Protein AF-0000000082576617 (afdb_homodimer)

Foldseek 3Di:
DDDPPDPPPCPPPPPPPPPPPPDQDADDLVRVLVLLVVLLVLLLLLLPQFAQDDVPPCPVPCCVVPDLLVLQLVVSLVSLVSNVDPVSSVVSVVSSVNCVLLSVLCVVVDPCSVVLSVVLVVCSNVRPSVVNSVSSVVVSVVCNVCSVSSVVSSVVVVD/DDPPPPPPVCPPPPPPPVPPPPDQDADDLVRVLVLLVVLLVLLLLLLPQFAQDPVPPVPVPCCVVPDLLVLQLVVSLVSLVSNVDPVSSVVSVVSSVNCVLLSVLCVVVDPCSVVLSVVLVVCSNVRPSVVNSVSSVVVSVVCNVCSVSSVVSSVVVVD

Organism: NCBI:txid68569

Sequence (318 aa):
MRDALHRLTGERLVEAPNHNGFRVPLPTEAGLRDLYSWRARLLALATRNLRAGPAATRERLSVDQMDPGEAMDRLFLEIAGASGSAEHVAAIAQLNGRLAPLRRAEFRIFDNLVEEHEGIRDRLLDGDGRSLTSLLERYHRRRLRAVSDILAAVYSDRRMRDALHRLTGERLVEAPNHNGFRVPLPTEAGLRDLYSWRARLLALATRNLRAGPAATRERLSVDQMDPGEAMDRLFLEIAGASGSAEHVAAIAQLNGRLAPLRRAEFRIFDNLVEEHEGIRDRLLDGDGRSLTSLLERYHRRRLRAVSDILAAVYSDRR

Secondary structure (DSSP, 8-state):
------------------------PPPPHHHHHHHHHHHHHHHHHHHTT----TT-------GGGS-HHHHHHHHHHHHHHTTT-HHHHHHHHHHHHHHGGGHHHHHHH-S-HHHHHHHHHHHHHHT-HHHHHHHHHHHHHHHHHTHHHHHHHHHHHH-/-----------------TT-----PPPPHHHHHHHHHHHHHHHHHHHTT----TT-------GGGS-HHHHHHHHHHHHHHTTT-HHHHHHHHHHHHHHGGGHHHHHHH-S-HHHHHHHHHHHHHHT-HHHHHHHHHHHHHHHHHTHHHHHHHHHHHH-

InterPro domains:
  IPR008920 Transcription regulator FadR/GntR, C-terminal [SSF48008] (32-148)

Structure (mmCIF, N/CA/C/O backbone):
data_AF-0000000082576617-model_v1
#
loop_
_entity.id
_entity.type
_entity.pdbx_description
1 polymer 'DNA-binding GntR family transcriptional regulator'
#
loop_
_atom_site.group_PDB
_atom_site.id
_atom_site.type_symbol
_atom_site.label_atom_id
_atom_site.label_alt_id
_atom_site.label_comp_id
_atom_site.label_asym_id
_atom_site.label_entity_id
_atom_site.label_seq_id
_atom_site.pdbx_PDB_ins_code
_atom_site.Cartn_x
_atom_site.Cartn_y
_atom_site.Cartn_z
_atom_site.occupancy
_atom_site.B_iso_or_equiv
_atom_site.auth_seq_id
_atom_site.auth_comp_id
_atom_site.auth_asym_id
_atom_site.auth_atom_id
_atom_site.pdbx_PDB_model_num
ATOM 1 N N . MET A 1 1 ? 36.162 -58.019 36.331 1 18.97 1 MET A N 1
ATOM 2 C CA . MET A 1 1 ? 35.32 -57.682 35.187 1 18.97 1 MET A CA 1
ATOM 3 C C . MET A 1 1 ? 34.323 -56.587 35.549 1 18.97 1 MET A C 1
ATOM 5 O O . MET A 1 1 ? 33.884 -55.829 34.682 1 18.97 1 MET A O 1
ATOM 9 N N . ARG A 1 2 ? 33.473 -56.777 36.718 1 22.42 2 ARG A N 1
ATOM 10 C CA . ARG A 1 2 ? 32.239 -56.007 36.597 1 22.42 2 ARG A CA 1
ATOM 11 C C . ARG A 1 2 ? 32.536 -54.534 36.34 1 22.42 2 ARG A C 1
ATOM 13 O O . ARG A 1 2 ? 33.627 -54.052 36.649 1 22.42 2 ARG A O 1
ATOM 20 N N . ASP A 1 3 ? 31.382 -53.879 36.13 1 24.32 3 ASP A N 1
ATOM 21 C CA . ASP A 1 3 ? 30.504 -52.971 35.397 1 24.32 3 ASP A CA 1
ATOM 22 C C . ASP A 1 3 ? 30.461 -51.596 36.059 1 24.32 3 ASP A C 1
ATOM 24 O O . ASP A 1 3 ? 29.981 -51.458 37.186 1 24.32 3 ASP A O 1
ATOM 28 N N . ALA A 1 4 ? 31.608 -50.818 36.1 1 31.23 4 ALA A N 1
ATOM 29 C CA . ALA A 1 4 ? 31.644 -49.369 36.28 1 31.23 4 ALA A CA 1
ATOM 30 C C . ALA A 1 4 ? 30.403 -48.712 35.683 1 31.23 4 ALA A C 1
ATOM 32 O O . ALA A 1 4 ? 30.063 -48.952 34.522 1 31.23 4 ALA A O 1
ATOM 33 N N . LEU A 1 5 ? 29.289 -48.541 36.494 1 28.86 5 LEU A N 1
ATOM 34 C CA . LEU A 1 5 ? 28.032 -47.82 36.32 1 28.86 5 LEU A CA 1
ATOM 35 C C . LEU A 1 5 ? 28.265 -46.479 35.633 1 28.86 5 LEU A C 1
ATOM 37 O O . LEU A 1 5 ? 29.023 -45.645 36.132 1 28.86 5 LEU A O 1
ATOM 41 N N . HIS A 1 6 ? 28.321 -46.372 34.26 1 28.88 6 HIS A N 1
ATOM 42 C CA . HIS A 1 6 ? 28.266 -45.271 33.305 1 28.88 6 HIS A CA 1
ATOM 43 C C . HIS A 1 6 ? 27.266 -44.207 33.746 1 28.88 6 HIS A C 1
ATOM 45 O O . HIS A 1 6 ? 26.232 -44.528 34.336 1 28.88 6 HIS A O 1
ATOM 51 N N . ARG A 1 7 ? 27.727 -42.948 33.751 1 28.48 7 ARG A N 1
ATOM 52 C CA . ARG A 1 7 ? 27.381 -41.531 33.796 1 28.48 7 ARG A CA 1
ATOM 53 C C . ARG A 1 7 ? 26.226 -41.218 32.85 1 28.48 7 ARG A C 1
ATOM 55 O O . ARG A 1 7 ? 26.444 -40.933 31.671 1 28.48 7 ARG A O 1
ATOM 62 N N . LEU A 1 8 ? 25.229 -42.061 32.642 1 27.18 8 LEU A N 1
ATOM 63 C CA . LEU A 1 8 ? 24.175 -41.631 31.729 1 27.18 8 LEU A CA 1
ATOM 64 C C . LEU A 1 8 ? 23.572 -40.305 32.181 1 27.18 8 LEU A C 1
ATOM 66 O O . LEU A 1 8 ? 22.877 -40.249 33.198 1 27.18 8 LEU A O 1
ATOM 70 N N . THR A 1 9 ? 24.447 -39.238 32.329 1 29.94 9 THR A N 1
ATOM 71 C CA . THR A 1 9 ? 23.9 -37.898 32.509 1 29.94 9 THR A CA 1
ATOM 72 C C . THR A 1 9 ? 22.714 -37.667 31.577 1 29.94 9 THR A C 1
ATOM 74 O O . THR A 1 9 ? 22.812 -37.899 30.371 1 29.94 9 THR A O 1
ATOM 77 N N . GLY A 1 10 ? 21.41 -37.763 32.016 1 30.73 10 GLY A N 1
ATOM 78 C CA . GLY A 1 10 ? 20.035 -37.479 31.635 1 30.73 10 GLY A CA 1
ATOM 79 C C . GLY A 1 10 ? 19.867 -36.124 30.974 1 30.73 10 GLY A C 1
ATOM 80 O O . GLY A 1 10 ? 19.536 -35.14 31.639 1 30.73 10 GLY A O 1
ATOM 81 N N . GLU A 1 11 ? 20.805 -35.578 30.183 1 30.85 11 GLU A N 1
ATOM 82 C CA . GLU A 1 11 ? 20.553 -34.264 29.599 1 30.85 11 GLU A CA 1
ATOM 83 C C . GLU A 1 11 ? 19.223 -34.239 28.851 1 30.85 11 GLU A C 1
ATOM 85 O O . GLU A 1 11 ? 18.988 -35.063 27.964 1 30.85 11 GLU A O 1
ATOM 90 N N . ARG A 1 12 ? 18.089 -33.918 29.517 1 30.65 12 ARG A N 1
ATOM 91 C CA . ARG A 1 12 ? 16.724 -33.585 29.123 1 30.65 12 ARG A CA 1
ATOM 92 C C . ARG A 1 12 ? 16.711 -32.729 27.861 1 30.65 12 ARG A C 1
ATOM 94 O O . ARG A 1 12 ? 17.389 -31.702 27.795 1 30.65 12 ARG A O 1
ATOM 101 N N . LEU A 1 13 ? 16.551 -33.321 26.66 1 28.49 13 LEU A N 1
ATOM 102 C CA . LEU A 1 13 ? 16.083 -32.87 25.354 1 28.49 13 LEU A CA 1
ATOM 103 C C . LEU A 1 13 ? 14.92 -31.894 25.5 1 28.49 13 LEU A C 1
ATOM 105 O O . LEU A 1 13 ? 13.832 -32.279 25.932 1 28.49 13 LEU A O 1
ATOM 109 N N . VAL A 1 14 ? 15.155 -30.714 26.211 1 33.52 14 VAL A N 1
ATOM 110 C CA . VAL A 1 14 ? 14.2 -29.612 26.153 1 33.52 14 VAL A CA 1
ATOM 111 C C . VAL A 1 14 ? 13.623 -29.502 24.744 1 33.52 14 VAL A C 1
ATOM 113 O O . VAL A 1 14 ? 14.368 -29.366 23.77 1 33.52 14 VAL A O 1
ATOM 116 N N . GLU A 1 15 ? 12.532 -30.202 24.544 1 33.28 15 GLU A N 1
ATOM 117 C CA . GLU A 1 15 ? 11.657 -30.115 23.379 1 33.28 15 GLU A CA 1
ATOM 118 C C . GLU A 1 15 ? 11.439 -28.664 22.96 1 33.28 15 GLU A C 1
ATOM 120 O O . GLU A 1 15 ? 11.059 -27.826 23.779 1 33.28 15 GLU A O 1
ATOM 125 N N . ALA A 1 16 ? 12.246 -28.141 22.117 1 35.93 16 ALA A N 1
ATOM 126 C CA . ALA A 1 16 ? 12.018 -26.845 21.482 1 35.93 16 ALA A CA 1
ATOM 127 C C . ALA A 1 16 ? 10.552 -26.675 21.096 1 35.93 16 ALA A C 1
ATOM 129 O O . ALA A 1 16 ? 9.978 -27.532 20.42 1 35.93 16 ALA A O 1
ATOM 130 N N . PRO A 1 17 ? 9.69 -26.098 22.032 1 39.52 17 PRO A N 1
ATOM 131 C CA . PRO A 1 17 ? 8.335 -25.721 21.621 1 39.52 17 PRO A CA 1
ATOM 132 C C . PRO A 1 17 ? 8.306 -24.996 20.277 1 39.52 17 PRO A C 1
ATOM 134 O O . PRO A 1 17 ? 8.548 -23.788 20.218 1 39.52 17 PRO A O 1
ATOM 137 N N . ASN A 1 18 ? 9.048 -25.305 19.314 1 37.84 18 ASN A N 1
ATOM 138 C CA . ASN A 1 18 ? 8.974 -24.507 18.095 1 37.84 18 ASN A CA 1
ATOM 139 C C . ASN A 1 18 ? 7.529 -24.234 17.69 1 37.84 18 ASN A C 1
ATOM 141 O O . ASN A 1 18 ? 7.255 -23.286 16.952 1 37.84 18 ASN A O 1
ATOM 145 N N . HIS A 1 19 ? 6.584 -25.247 17.699 1 37.85 19 HIS A N 1
ATOM 146 C CA . HIS A 1 19 ? 5.356 -25.217 16.912 1 37.85 19 HIS A CA 1
ATOM 147 C C . HIS A 1 19 ? 4.326 -24.28 17.534 1 37.85 19 HIS A C 1
ATOM 149 O O . HIS A 1 19 ? 3.127 -24.566 17.511 1 37.85 19 HIS A O 1
ATOM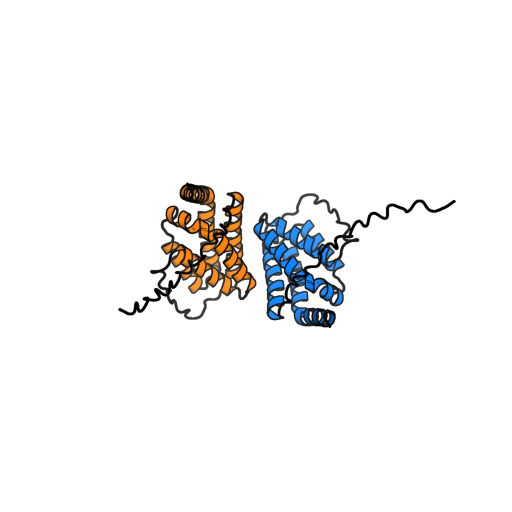 155 N N . ASN A 1 20 ? 4.445 -23.669 18.411 1 41.72 20 ASN A N 1
ATOM 156 C CA . ASN A 1 20 ? 3.295 -22.904 18.881 1 41.72 20 ASN A CA 1
ATOM 157 C C . ASN A 1 20 ? 2.653 -22.107 17.749 1 41.72 20 ASN A C 1
ATOM 159 O O . ASN A 1 20 ? 3.222 -21.12 17.279 1 41.72 20 ASN A O 1
ATOM 163 N N . GLY A 1 21 ? 1.996 -22.779 16.602 1 43.22 21 GLY A N 1
ATOM 164 C CA . GLY A 1 21 ? 1.344 -22.684 15.306 1 43.22 21 GLY A CA 1
ATOM 165 C C . GLY A 1 21 ? 0.327 -21.561 15.23 1 43.22 21 GLY A C 1
ATOM 166 O O . GLY A 1 21 ? -0.878 -21.799 15.328 1 43.22 21 GLY A O 1
ATOM 167 N N . PHE A 1 22 ? 0.289 -20.578 15.741 1 52.22 22 PHE A N 1
ATOM 168 C CA . PHE A 1 22 ? -0.688 -19.557 15.382 1 52.22 22 PHE A CA 1
ATOM 169 C C . PHE A 1 22 ? -0.957 -19.568 13.882 1 52.22 22 PHE A C 1
ATOM 171 O O . PHE A 1 22 ? -0.064 -19.279 13.084 1 52.22 22 PHE A O 1
ATOM 178 N N . ARG A 1 23 ? -1.83 -20.448 13.411 1 63.88 23 ARG A N 1
ATOM 179 C CA . ARG A 1 23 ? -2.239 -20.62 12.021 1 63.88 23 ARG A CA 1
ATOM 180 C C . ARG A 1 23 ? -2.881 -19.348 11.478 1 63.88 23 ARG A C 1
ATOM 182 O O . ARG A 1 23 ? -3.758 -18.766 12.12 1 63.88 23 ARG A O 1
ATOM 189 N N . VAL A 1 24 ? -2.301 -18.657 10.584 1 74.71 24 VAL A N 1
ATOM 190 C CA . VAL A 1 24 ? -2.927 -17.565 9.847 1 74.71 24 VAL A CA 1
ATOM 191 C C . VAL A 1 24 ? -4.23 -18.049 9.213 1 74.71 24 VAL A C 1
ATOM 193 O O . VAL A 1 24 ? -4.246 -19.062 8.51 1 74.71 24 VAL A O 1
ATOM 196 N N . PRO A 1 25 ? -5.324 -17.486 9.654 1 83.69 25 PRO A N 1
ATOM 197 C CA . PRO A 1 25 ? -6.588 -17.91 9.046 1 83.69 25 PRO A CA 1
ATOM 198 C C . PRO A 1 25 ? -6.589 -17.765 7.526 1 83.69 25 PRO A C 1
ATOM 200 O O . PRO A 1 25 ? -5.991 -16.828 6.991 1 83.69 25 PRO A O 1
ATOM 203 N N . LEU A 1 26 ? -7.157 -18.794 6.904 1 89.46 26 LEU A N 1
ATOM 204 C CA . LEU A 1 26 ? -7.315 -18.7 5.457 1 89.46 26 LEU A CA 1
ATOM 205 C C . LEU A 1 26 ? -8.278 -17.578 5.087 1 89.46 26 LEU A C 1
ATOM 207 O O . LEU A 1 26 ? -9.291 -17.376 5.761 1 89.46 26 LEU A O 1
ATOM 211 N N . PRO A 1 27 ? -7.986 -16.948 4.07 1 93.1 27 PRO A N 1
ATOM 212 C CA . PRO A 1 27 ? -8.915 -15.909 3.619 1 93.1 27 PRO A CA 1
ATOM 213 C C . PRO A 1 27 ? -10.169 -16.484 2.963 1 93.1 27 PRO A C 1
ATOM 215 O O . PRO A 1 27 ? -10.155 -17.623 2.489 1 93.1 27 PRO A O 1
ATOM 218 N N . THR A 1 28 ? -11.267 -15.689 3.04 1 95.52 28 THR A N 1
ATOM 219 C CA . THR A 1 28 ? -12.416 -15.957 2.182 1 95.52 28 THR A CA 1
ATOM 220 C C . THR A 1 28 ? -12.048 -15.774 0.713 1 95.52 28 THR A C 1
ATOM 222 O O . THR A 1 28 ? -10.951 -15.309 0.395 1 95.52 28 THR A O 1
ATOM 225 N N . GLU A 1 29 ? -12.922 -16.203 -0.178 1 97.05 29 GLU A N 1
ATOM 226 C CA . GLU A 1 29 ? -12.682 -15.974 -1.6 1 97.05 29 GLU A CA 1
ATOM 227 C C . GLU A 1 29 ? -12.497 -14.488 -1.896 1 97.05 29 GLU A C 1
ATOM 229 O O . GLU A 1 29 ? -11.563 -14.102 -2.6 1 97.05 29 GLU A O 1
ATOM 234 N N . ALA A 1 30 ? -13.409 -13.635 -1.361 1 97.45 30 ALA A N 1
ATOM 235 C CA . ALA A 1 30 ? -13.303 -12.191 -1.554 1 97.45 30 ALA A CA 1
ATOM 236 C C . ALA A 1 30 ? -12.001 -11.653 -0.967 1 97.45 30 ALA A C 1
ATOM 238 O O . ALA A 1 30 ? -11.363 -10.777 -1.556 1 97.45 30 ALA A O 1
ATOM 239 N N . GLY A 1 31 ? -11.624 -12.169 0.147 1 97.46 31 GLY A N 1
ATOM 240 C CA . GLY A 1 31 ? -10.385 -11.758 0.787 1 97.46 31 GLY A CA 1
ATOM 241 C C . GLY A 1 31 ? -9.151 -12.109 -0.023 1 97.46 31 GLY A C 1
ATOM 242 O O . GLY A 1 31 ? -8.236 -11.294 -0.154 1 97.46 31 GLY A O 1
ATOM 243 N N . LEU A 1 32 ? -9.155 -13.3 -0.591 1 97.95 32 LEU A N 1
ATOM 244 C CA . LEU A 1 32 ? -8.014 -13.721 -1.397 1 97.95 32 LEU A CA 1
ATOM 245 C C . LEU A 1 32 ? -7.927 -12.904 -2.682 1 97.95 32 LEU A C 1
ATOM 247 O O . LEU A 1 32 ? -6.836 -12.504 -3.095 1 97.95 32 LEU A O 1
ATOM 251 N N . ARG A 1 33 ? -9.053 -12.654 -3.295 1 98.45 33 ARG A N 1
ATOM 252 C CA . ARG A 1 33 ? -9.074 -11.806 -4.482 1 98.45 33 ARG A CA 1
ATOM 253 C C . ARG A 1 33 ? -8.508 -10.423 -4.176 1 98.45 33 ARG A C 1
ATOM 255 O O . ARG A 1 33 ? -7.729 -9.878 -4.961 1 98.45 33 ARG A O 1
ATOM 262 N N . ASP A 1 34 ? -8.874 -9.919 -3.08 1 98.31 34 ASP A N 1
ATOM 263 C CA . ASP A 1 34 ? -8.387 -8.599 -2.689 1 98.31 34 ASP A CA 1
ATOM 264 C C . ASP A 1 34 ? -6.881 -8.621 -2.439 1 98.31 34 ASP A C 1
ATOM 266 O O . ASP A 1 34 ? -6.168 -7.696 -2.833 1 98.31 34 ASP A O 1
ATOM 270 N N . LEU A 1 35 ? -6.41 -9.633 -1.824 1 98.22 35 LEU A N 1
ATOM 271 C CA . LEU A 1 35 ? -4.98 -9.746 -1.557 1 98.22 35 LEU A CA 1
ATOM 272 C C . LEU A 1 35 ? -4.186 -9.787 -2.859 1 98.22 35 LEU A C 1
ATOM 274 O O . LEU A 1 35 ? -3.172 -9.098 -2.994 1 98.22 35 LEU A O 1
ATOM 278 N N . TYR A 1 36 ? -4.629 -10.57 -3.835 1 98.4 36 TYR A N 1
ATOM 279 C CA . TYR A 1 36 ? -3.933 -10.655 -5.115 1 98.4 36 TYR A CA 1
ATOM 280 C C . TYR A 1 36 ? -3.98 -9.321 -5.85 1 98.4 36 TYR A C 1
ATOM 282 O O . TYR A 1 36 ? -2.973 -8.874 -6.405 1 98.4 36 TYR A O 1
ATOM 290 N N . SER A 1 37 ? -5.129 -8.7 -5.834 1 98.21 37 SER A N 1
ATOM 291 C CA . SER A 1 37 ? -5.272 -7.414 -6.509 1 98.21 37 SER A CA 1
ATOM 292 C C . SER A 1 37 ? -4.404 -6.345 -5.853 1 98.21 37 SER A C 1
ATOM 294 O O . SER A 1 37 ? -3.788 -5.529 -6.542 1 98.21 37 SER A O 1
ATOM 296 N N . TRP A 1 38 ? -4.384 -6.363 -4.567 1 98.15 38 TRP A N 1
ATOM 297 C CA . TRP A 1 38 ? -3.584 -5.404 -3.813 1 98.15 38 TRP A CA 1
ATOM 298 C C . TRP A 1 38 ? -2.098 -5.584 -4.107 1 98.15 38 TRP A C 1
ATOM 300 O O . TRP A 1 38 ? -1.379 -4.606 -4.326 1 98.15 38 TRP A O 1
ATOM 310 N N . ARG A 1 39 ? -1.629 -6.798 -4.124 1 98.53 39 ARG A N 1
ATOM 311 C CA . ARG A 1 39 ? -0.229 -7.049 -4.448 1 98.53 39 ARG A CA 1
ATOM 312 C C . ARG A 1 39 ? 0.111 -6.533 -5.842 1 98.53 39 ARG A C 1
ATOM 314 O O . ARG A 1 39 ? 1.16 -5.917 -6.043 1 98.53 39 ARG A O 1
ATOM 321 N N . ALA A 1 40 ? -0.777 -6.819 -6.779 1 97.88 40 ALA A N 1
ATOM 322 C CA . ALA A 1 40 ? -0.546 -6.342 -8.14 1 97.88 40 ALA A CA 1
ATOM 323 C C . ALA A 1 40 ? -0.391 -4.824 -8.171 1 97.88 40 ALA A C 1
ATOM 325 O O . ALA A 1 40 ? 0.524 -4.3 -8.81 1 97.88 40 ALA A O 1
ATOM 326 N N . ARG A 1 41 ? -1.242 -4.134 -7.458 1 96.97 41 ARG A N 1
ATOM 327 C CA . ARG A 1 41 ? -1.217 -2.675 -7.435 1 96.97 41 ARG A CA 1
ATOM 328 C C . ARG A 1 41 ? 0.067 -2.159 -6.795 1 96.97 41 ARG A C 1
ATOM 330 O O . ARG A 1 41 ? 0.678 -1.212 -7.294 1 96.97 41 ARG A O 1
ATOM 337 N N . LEU A 1 42 ? 0.48 -2.756 -5.731 1 97.87 42 LEU A N 1
ATOM 338 C CA . LEU A 1 42 ? 1.685 -2.316 -5.037 1 97.87 42 LEU A CA 1
ATOM 339 C C . LEU A 1 42 ? 2.929 -2.595 -5.875 1 97.87 42 LEU A C 1
ATOM 341 O O . LEU A 1 42 ? 3.847 -1.773 -5.922 1 97.87 42 LEU A O 1
ATOM 345 N N . LEU A 1 43 ? 2.98 -3.72 -6.529 1 97.94 43 LEU A N 1
ATOM 346 C CA . LEU A 1 43 ? 4.133 -4.039 -7.364 1 97.94 43 LEU A CA 1
ATOM 347 C C . LEU A 1 43 ? 4.205 -3.109 -8.57 1 97.94 43 LEU A C 1
ATOM 349 O O . LEU A 1 43 ? 5.294 -2.697 -8.978 1 97.94 43 LEU A O 1
ATOM 353 N N . ALA A 1 44 ? 3.051 -2.797 -9.097 1 96.3 44 ALA A N 1
ATOM 354 C CA . ALA A 1 44 ? 3.029 -1.846 -10.205 1 96.3 44 ALA A CA 1
ATOM 355 C C . ALA A 1 44 ? 3.612 -0.5 -9.785 1 96.3 44 ALA A C 1
ATOM 357 O O . ALA A 1 44 ? 4.336 0.137 -10.554 1 96.3 44 ALA A O 1
ATOM 358 N N . LEU A 1 45 ? 3.363 -0.067 -8.612 1 95.41 45 LEU A N 1
ATOM 359 C CA . LEU A 1 45 ? 3.916 1.181 -8.098 1 95.41 45 LEU A CA 1
ATOM 360 C C . LEU A 1 45 ? 5.44 1.132 -8.075 1 95.41 45 LEU A C 1
ATOM 362 O O . LEU A 1 45 ? 6.101 2.133 -8.358 1 95.41 45 LEU A O 1
ATOM 366 N N . ALA A 1 46 ? 5.927 0.012 -7.718 1 95.05 46 ALA A N 1
ATOM 367 C CA . ALA A 1 46 ? 7.37 -0.143 -7.553 1 95.05 46 ALA A CA 1
ATOM 368 C C . ALA A 1 46 ? 8.084 -0.107 -8.901 1 95.05 46 ALA A C 1
ATOM 370 O O . ALA A 1 46 ? 9.289 0.148 -8.966 1 95.05 46 ALA A O 1
ATOM 371 N N . THR A 1 47 ? 7.375 -0.384 -9.964 1 94.65 47 THR A N 1
ATOM 372 C CA . THR A 1 47 ? 8.01 -0.504 -11.271 1 94.65 47 THR A CA 1
ATOM 373 C C . THR A 1 47 ? 8.091 0.855 -11.96 1 94.65 47 THR A C 1
ATOM 375 O O . THR A 1 47 ? 8.774 1.003 -12.976 1 94.65 47 THR A O 1
ATOM 378 N N . ARG A 1 48 ? 7.41 1.874 -11.47 1 89.92 48 ARG A N 1
ATOM 379 C CA . ARG A 1 48 ? 7.263 3.167 -12.13 1 89.92 48 ARG A CA 1
ATOM 380 C C . ARG A 1 48 ? 8.621 3.823 -12.359 1 89.92 48 ARG A C 1
ATOM 382 O O . ARG A 1 48 ? 8.821 4.515 -13.36 1 89.92 48 ARG A O 1
ATOM 389 N N . ASN A 1 49 ? 9.557 3.637 -11.475 1 82.8 49 ASN A N 1
ATOM 390 C CA . ASN A 1 49 ? 10.85 4.295 -11.626 1 82.8 49 ASN A CA 1
ATOM 391 C C . ASN A 1 49 ? 11.98 3.281 -11.786 1 82.8 49 ASN A C 1
ATOM 393 O O . ASN A 1 49 ? 13.131 3.57 -11.456 1 82.8 49 ASN A O 1
ATOM 397 N N . LEU A 1 50 ? 11.567 2.191 -12.23 1 87.37 50 LEU A N 1
ATOM 398 C CA . LEU A 1 50 ? 12.558 1.135 -12.402 1 87.37 50 LEU A CA 1
ATOM 399 C C . LEU A 1 50 ? 13.589 1.524 -13.457 1 87.37 50 LEU A C 1
ATOM 401 O O . LEU A 1 50 ? 13.231 2.024 -14.526 1 87.37 50 LEU A O 1
ATOM 405 N N . ARG A 1 51 ? 14.795 1.521 -13.043 1 77.14 51 ARG A N 1
ATOM 406 C CA . ARG A 1 51 ? 15.909 1.747 -13.958 1 77.14 51 ARG A CA 1
ATOM 407 C C . ARG A 1 51 ? 16.778 0.5 -14.083 1 77.14 51 ARG A C 1
ATOM 409 O O . ARG A 1 51 ? 16.881 -0.287 -13.14 1 77.14 51 ARG A O 1
ATOM 416 N N . ALA A 1 52 ? 17.117 0.299 -15.359 1 65.83 52 ALA A N 1
ATOM 417 C CA . ALA A 1 52 ? 18.001 -0.841 -15.588 1 65.83 52 ALA A CA 1
ATOM 418 C C . ALA A 1 52 ? 19.205 -0.797 -14.652 1 65.83 52 ALA A C 1
ATOM 420 O O . ALA A 1 52 ? 19.776 0.27 -14.413 1 65.83 52 ALA A O 1
ATOM 421 N N . GLY A 1 53 ? 19.173 -1.458 -13.478 1 55.41 53 GLY A N 1
ATOM 422 C CA . GLY A 1 53 ? 20.368 -1.468 -12.651 1 55.41 53 GLY A CA 1
ATOM 423 C C . GLY A 1 53 ? 21.625 -1.825 -13.422 1 55.41 53 GLY A C 1
ATOM 424 O O . GLY A 1 53 ? 21.549 -2.38 -14.521 1 55.41 53 GLY A O 1
ATOM 425 N N . PRO A 1 54 ? 22.756 -1.2 -12.9 1 49.55 54 PRO A N 1
ATOM 426 C CA . PRO A 1 54 ? 23.958 -1.714 -13.56 1 49.55 54 PRO A CA 1
ATOM 427 C C . PRO A 1 54 ? 23.883 -3.213 -13.838 1 49.55 54 PRO A C 1
ATOM 429 O O . PRO A 1 54 ? 22.993 -3.896 -13.325 1 49.55 54 PRO A O 1
ATOM 432 N N . ALA A 1 55 ? 25.166 -3.815 -14.301 1 44.43 55 ALA A N 1
ATOM 433 C CA . ALA A 1 55 ? 25.345 -5.253 -14.481 1 44.43 55 ALA A CA 1
ATOM 434 C C . ALA A 1 55 ? 24.726 -6.032 -13.324 1 44.43 55 ALA A C 1
ATOM 436 O O . ALA A 1 55 ? 25.351 -6.198 -12.274 1 44.43 55 ALA A O 1
ATOM 437 N N . ALA A 1 56 ? 23.615 -5.62 -12.83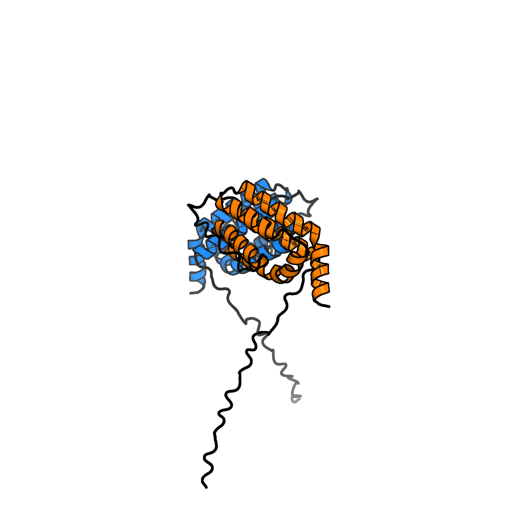5 1 45.25 56 ALA A N 1
ATOM 438 C CA . ALA A 1 56 ? 23.003 -6.447 -11.799 1 45.25 56 ALA A CA 1
ATOM 439 C C . ALA A 1 56 ? 23.499 -7.888 -11.883 1 45.25 56 ALA A C 1
ATOM 441 O O . ALA A 1 56 ? 23.478 -8.497 -12.956 1 45.25 56 ALA A O 1
ATOM 442 N N . THR A 1 57 ? 24.381 -8.174 -11.207 1 44.03 57 THR A N 1
ATOM 443 C CA . THR A 1 57 ? 24.848 -9.552 -11.104 1 44.03 57 THR A CA 1
ATOM 444 C C . THR A 1 57 ? 23.676 -10.527 -11.172 1 44.03 57 THR A C 1
ATOM 446 O O . THR A 1 57 ? 22.796 -10.508 -10.309 1 44.03 57 THR A O 1
ATOM 449 N N . ARG A 1 58 ? 23.244 -10.73 -12.384 1 49.67 58 ARG A N 1
ATOM 450 C CA . ARG A 1 58 ? 22.421 -11.908 -12.638 1 49.67 58 ARG A CA 1
ATOM 451 C C . ARG A 1 58 ? 22.749 -13.027 -11.655 1 49.67 58 ARG A C 1
ATOM 453 O O . ARG A 1 58 ? 23.458 -13.975 -11.999 1 49.67 58 ARG A O 1
ATOM 460 N N . GLU A 1 59 ? 23.338 -12.561 -10.543 1 47.03 59 GLU A N 1
ATOM 461 C CA . GLU A 1 59 ? 23.491 -13.779 -9.754 1 47.03 59 GLU A CA 1
ATOM 462 C C . GLU A 1 59 ? 22.185 -14.566 -9.692 1 47.03 59 GLU A C 1
ATOM 464 O O . GLU A 1 59 ? 21.175 -14.064 -9.196 1 47.03 59 GLU A O 1
ATOM 469 N N . ARG A 1 60 ? 22.001 -15.223 -10.781 1 48.82 60 ARG A N 1
ATOM 470 C CA . ARG A 1 60 ? 20.971 -16.256 -10.751 1 48.82 60 ARG A CA 1
ATOM 471 C C . ARG A 1 60 ? 20.916 -16.935 -9.386 1 48.82 60 ARG A C 1
ATOM 473 O O . ARG A 1 60 ? 21.82 -17.691 -9.026 1 48.82 60 ARG A O 1
ATOM 480 N N . LEU A 1 61 ? 20.605 -16.26 -8.337 1 47.16 61 LEU A N 1
ATOM 481 C CA . LEU A 1 61 ? 20.361 -17.138 -7.198 1 47.16 61 LEU A CA 1
ATOM 482 C C . LEU A 1 61 ? 19.943 -18.529 -7.664 1 47.16 61 LEU A C 1
ATOM 484 O O . LEU A 1 61 ? 19.144 -18.662 -8.594 1 47.16 61 LEU A O 1
ATOM 488 N N . SER A 1 62 ? 20.778 -19.479 -7.646 1 48.31 62 SER A N 1
ATOM 489 C CA . SER A 1 62 ? 20.464 -20.887 -7.869 1 48.31 62 SER A CA 1
ATOM 490 C C . SER A 1 62 ? 19.072 -21.232 -7.351 1 48.31 62 SER A C 1
ATOM 492 O O . SER A 1 62 ? 18.907 -21.57 -6.177 1 48.31 62 SER A O 1
ATOM 494 N N . VAL A 1 63 ? 18.064 -20.585 -7.754 1 52.82 63 VAL A N 1
ATOM 495 C CA . VAL A 1 63 ? 16.666 -20.935 -7.522 1 52.82 63 VAL A CA 1
ATOM 496 C C . VAL A 1 63 ? 16.506 -22.453 -7.527 1 52.82 63 VAL A C 1
ATOM 498 O O . VAL A 1 63 ? 15.5 -22.979 -7.044 1 52.82 63 VAL A O 1
ATOM 501 N N . ASP A 1 64 ? 17.655 -23.079 -8.053 1 55.81 64 ASP A N 1
ATOM 502 C CA . ASP A 1 64 ? 17.514 -24.522 -8.224 1 55.81 64 ASP A CA 1
ATOM 503 C C . ASP A 1 64 ? 17.252 -25.211 -6.887 1 55.81 64 ASP A C 1
ATOM 505 O O . ASP A 1 64 ? 16.601 -26.256 -6.838 1 55.81 64 ASP A O 1
ATOM 509 N N . GLN A 1 65 ? 17.588 -24.485 -5.754 1 63.39 65 GLN A N 1
ATOM 510 C CA . GLN A 1 65 ? 17.389 -25.253 -4.53 1 63.39 65 GLN A CA 1
ATOM 511 C C . GLN A 1 65 ? 16.232 -24.689 -3.709 1 63.39 65 GLN A C 1
ATOM 513 O O . GLN A 1 65 ? 15.848 -25.266 -2.69 1 63.39 65 GLN A O 1
ATOM 518 N N . MET A 1 66 ? 15.531 -23.732 -4.37 1 70.86 66 MET A N 1
ATOM 519 C CA . MET A 1 66 ? 14.47 -23.133 -3.566 1 70.86 66 MET A CA 1
ATOM 520 C C . MET A 1 66 ? 13.096 -23.543 -4.085 1 70.86 66 MET A C 1
ATOM 522 O O . MET A 1 66 ? 12.94 -23.849 -5.268 1 70.86 66 MET A O 1
ATOM 526 N N . ASP A 1 67 ? 12.26 -23.611 -3.093 1 82.25 67 ASP A N 1
ATOM 527 C CA . ASP A 1 67 ? 10.842 -23.677 -3.435 1 82.25 67 ASP A CA 1
ATOM 528 C C . ASP A 1 67 ? 10.446 -22.53 -4.361 1 82.25 67 ASP A C 1
ATOM 530 O O . ASP A 1 67 ? 10.784 -21.373 -4.104 1 82.25 67 ASP A O 1
ATOM 534 N N . PRO A 1 68 ? 9.936 -22.855 -5.597 1 84.63 68 PRO A N 1
ATOM 535 C CA . PRO A 1 68 ? 9.586 -21.819 -6.571 1 84.63 68 PRO A CA 1
ATOM 536 C C . PRO A 1 68 ? 8.744 -20.699 -5.963 1 84.63 68 PRO A C 1
ATOM 538 O O . PRO A 1 68 ? 8.887 -19.535 -6.348 1 84.63 68 PRO A O 1
ATOM 541 N N . GLY A 1 69 ? 7.905 -21.092 -5.027 1 87.55 69 GLY A N 1
ATOM 542 C CA . GLY A 1 69 ? 7.094 -20.088 -4.356 1 87.55 69 GLY A CA 1
ATOM 543 C C . GLY A 1 69 ? 7.913 -19.114 -3.531 1 87.55 69 GLY A C 1
ATOM 544 O O . GLY A 1 69 ? 7.655 -17.909 -3.545 1 87.55 69 GLY A O 1
ATOM 545 N N . GLU A 1 70 ? 8.872 -19.587 -2.852 1 88.44 70 GLU A N 1
ATOM 546 C CA . GLU A 1 70 ? 9.766 -18.743 -2.065 1 88.44 70 GLU A CA 1
ATOM 547 C C . GLU A 1 70 ? 10.621 -17.856 -2.965 1 88.44 70 GLU A C 1
ATOM 549 O O . GLU A 1 70 ? 10.88 -16.696 -2.637 1 88.44 70 GLU A O 1
ATOM 554 N N . ALA A 1 71 ? 11.032 -18.472 -4.013 1 91.52 71 ALA A N 1
ATOM 555 C CA . ALA A 1 71 ? 11.805 -17.701 -4.984 1 91.52 71 ALA A CA 1
ATOM 556 C C . ALA A 1 71 ? 10.991 -16.53 -5.527 1 91.52 71 ALA A C 1
ATOM 558 O O . ALA A 1 71 ? 11.511 -15.422 -5.68 1 91.52 71 ALA A O 1
ATOM 559 N N . MET A 1 72 ? 9.733 -16.815 -5.79 1 94.51 72 MET A N 1
ATOM 560 C CA . MET A 1 72 ? 8.856 -15.758 -6.286 1 94.51 72 MET A CA 1
ATOM 561 C C . MET A 1 72 ? 8.689 -14.657 -5.245 1 94.51 72 MET A C 1
ATOM 563 O O . MET A 1 72 ? 8.773 -13.471 -5.57 1 94.51 72 MET A O 1
ATOM 567 N N . ASP A 1 73 ? 8.518 -15.006 -4.029 1 94.38 73 ASP A N 1
ATOM 568 C CA . ASP A 1 73 ? 8.37 -14.027 -2.956 1 94.38 73 ASP A CA 1
ATOM 569 C C . ASP A 1 73 ? 9.611 -13.144 -2.843 1 94.38 73 ASP A C 1
ATOM 571 O O . ASP A 1 73 ? 9.5 -11.931 -2.653 1 94.38 73 ASP A O 1
ATOM 575 N N . ARG A 1 74 ? 10.741 -13.713 -2.912 1 93.76 74 ARG A N 1
ATOM 576 C CA . ARG A 1 74 ? 11.981 -12.946 -2.863 1 93.76 74 ARG A CA 1
ATOM 577 C C . ARG A 1 74 ? 12.064 -11.964 -4.026 1 93.76 74 ARG A C 1
ATOM 579 O O . ARG A 1 74 ? 12.519 -10.831 -3.858 1 93.76 74 ARG A O 1
ATOM 586 N N . LEU A 1 75 ? 11.663 -12.44 -5.152 1 94.89 75 LEU A N 1
ATOM 587 C CA . LEU A 1 75 ? 11.66 -11.585 -6.334 1 94.89 75 LEU A CA 1
ATOM 588 C C . LEU A 1 75 ? 10.743 -10.383 -6.133 1 94.89 75 LEU A C 1
ATOM 590 O O . LEU A 1 75 ? 11.099 -9.259 -6.493 1 94.89 75 LEU A O 1
ATOM 594 N N . PHE A 1 76 ? 9.564 -10.585 -5.564 1 96.88 76 PHE A N 1
ATOM 595 C CA . PHE A 1 76 ? 8.636 -9.49 -5.307 1 96.88 76 PHE A CA 1
ATOM 596 C C . PHE A 1 76 ? 9.229 -8.499 -4.313 1 96.88 76 PHE A C 1
ATOM 598 O O . PHE A 1 76 ? 9.011 -7.291 -4.429 1 96.88 76 PHE A O 1
ATOM 605 N N . LEU A 1 77 ? 10.017 -8.969 -3.429 1 96.7 77 LEU A N 1
ATOM 606 C CA . LEU A 1 77 ? 10.7 -8.073 -2.502 1 96.7 77 LEU A CA 1
ATOM 607 C C . LEU A 1 77 ? 11.77 -7.259 -3.22 1 96.7 77 LEU A C 1
ATOM 609 O O . LEU A 1 77 ? 11.961 -6.078 -2.924 1 96.7 77 LEU A O 1
ATOM 613 N N . GLU A 1 78 ? 12.436 -7.898 -4.105 1 93.95 78 GLU A N 1
ATOM 614 C CA . GLU A 1 78 ? 13.416 -7.174 -4.91 1 93.95 78 GLU A CA 1
ATOM 615 C C . GLU A 1 78 ? 12.753 -6.065 -5.721 1 93.95 78 GLU A C 1
ATOM 617 O O . GLU A 1 78 ? 13.284 -4.956 -5.817 1 93.95 78 GLU A O 1
ATOM 622 N N . ILE A 1 79 ? 11.676 -6.37 -6.282 1 95.73 79 ILE A N 1
ATOM 623 C CA . ILE A 1 79 ? 10.931 -5.379 -7.051 1 95.73 79 ILE A CA 1
ATOM 624 C C . ILE A 1 79 ? 10.507 -4.23 -6.14 1 95.73 79 ILE A C 1
ATOM 626 O O . ILE A 1 79 ? 10.688 -3.059 -6.482 1 95.73 79 ILE A O 1
ATOM 630 N N . ALA A 1 80 ? 9.937 -4.589 -4.985 1 96.24 80 ALA A N 1
ATOM 631 C CA . ALA A 1 80 ? 9.546 -3.561 -4.024 1 96.24 80 ALA A CA 1
ATOM 632 C C . ALA A 1 80 ? 10.735 -2.685 -3.643 1 96.24 80 ALA A C 1
ATOM 634 O O . ALA A 1 80 ? 10.587 -1.476 -3.447 1 96.24 80 ALA A O 1
ATOM 635 N N . GLY A 1 81 ? 11.901 -3.257 -3.553 1 93.75 81 GLY A N 1
ATOM 636 C CA . GLY A 1 81 ? 13.117 -2.545 -3.195 1 93.75 81 GLY A CA 1
ATOM 637 C C . GLY A 1 81 ? 13.494 -1.467 -4.193 1 93.75 81 GLY A C 1
ATOM 638 O O . GLY A 1 81 ? 14.132 -0.476 -3.833 1 93.75 81 GLY A O 1
ATOM 639 N N . ALA A 1 82 ? 13.068 -1.614 -5.401 1 89.23 82 ALA A N 1
ATOM 640 C CA . ALA A 1 82 ? 13.367 -0.65 -6.457 1 89.23 82 ALA A CA 1
ATOM 641 C C . ALA A 1 82 ? 12.632 0.667 -6.221 1 89.23 82 ALA A C 1
ATOM 643 O O . ALA A 1 82 ? 12.968 1.689 -6.825 1 89.23 82 ALA A O 1
ATOM 644 N N . SER A 1 83 ? 11.645 0.655 -5.356 1 90.29 83 SER A N 1
ATOM 645 C CA . SER A 1 83 ? 10.866 1.852 -5.059 1 90.29 83 SER A CA 1
ATOM 646 C C . SER A 1 83 ? 11.636 2.801 -4.146 1 90.29 83 SER A C 1
ATOM 648 O O . SER A 1 83 ? 11.272 3.971 -4.009 1 90.29 83 SER A O 1
ATOM 650 N N . GLY A 1 84 ? 12.687 2.291 -3.42 1 91.03 84 GLY A N 1
ATOM 651 C CA . GLY A 1 84 ? 13.425 3.088 -2.453 1 91.03 84 GLY A CA 1
ATOM 652 C C . GLY A 1 84 ? 12.649 3.346 -1.175 1 91.03 84 GLY A C 1
ATOM 653 O O . GLY A 1 84 ? 13.02 4.213 -0.382 1 91.03 84 GLY A O 1
ATOM 654 N N . SER A 1 85 ? 11.561 2.643 -0.933 1 95.42 85 SER A N 1
ATOM 655 C CA . SER A 1 85 ? 10.694 2.836 0.225 1 95.42 85 SER A CA 1
ATOM 656 C C . SER A 1 85 ? 10.713 1.616 1.14 1 95.42 85 SER A C 1
ATOM 658 O O . SER A 1 85 ? 10.307 0.525 0.737 1 95.42 85 SER A O 1
ATOM 660 N N . ALA A 1 86 ? 11.154 1.795 2.357 1 96.77 86 ALA A N 1
ATOM 661 C CA . ALA A 1 86 ? 11.117 0.71 3.335 1 96.77 86 ALA A CA 1
ATOM 662 C C . ALA A 1 86 ? 9.681 0.287 3.631 1 96.77 86 ALA A C 1
ATOM 664 O O . ALA A 1 86 ? 9.415 -0.888 3.893 1 96.77 86 ALA A O 1
ATOM 665 N N . GLU A 1 87 ? 8.767 1.227 3.551 1 97.57 87 GLU A N 1
ATOM 666 C CA . GLU A 1 87 ? 7.351 0.935 3.753 1 97.57 87 GLU A CA 1
ATOM 667 C C . GLU A 1 87 ? 6.814 0.021 2.655 1 97.57 87 GLU A C 1
ATOM 669 O O . GLU A 1 87 ? 6.004 -0.869 2.922 1 97.57 87 GLU A O 1
ATOM 674 N N . HIS A 1 88 ? 7.221 0.305 1.432 1 97.47 88 HIS A N 1
ATOM 675 C CA . HIS A 1 88 ? 6.809 -0.531 0.31 1 97.47 88 HIS A CA 1
ATOM 676 C C . HIS A 1 88 ? 7.296 -1.966 0.484 1 97.47 88 HIS A C 1
ATOM 678 O O . HIS A 1 88 ? 6.527 -2.913 0.305 1 97.47 88 HIS A O 1
ATOM 684 N N . VAL A 1 89 ? 8.549 -2.145 0.855 1 97.51 89 VAL A N 1
ATOM 685 C CA . VAL A 1 89 ? 9.136 -3.463 1.074 1 97.51 89 VAL A CA 1
ATOM 686 C C . VAL A 1 89 ? 8.392 -4.18 2.198 1 97.51 89 VAL A C 1
ATOM 688 O O . VAL A 1 89 ? 8.054 -5.36 2.073 1 97.51 89 VAL A O 1
ATOM 691 N N . ALA A 1 90 ? 8.083 -3.465 3.23 1 97.79 90 ALA A N 1
ATOM 692 C CA . ALA A 1 90 ? 7.373 -4.049 4.365 1 97.79 90 ALA A CA 1
ATOM 693 C C . ALA A 1 90 ? 5.973 -4.502 3.963 1 97.79 90 ALA A C 1
ATOM 695 O O . ALA A 1 90 ? 5.498 -5.547 4.414 1 97.79 90 ALA A O 1
ATOM 696 N N . ALA A 1 91 ? 5.318 -3.721 3.175 1 98.21 91 ALA A N 1
ATOM 697 C CA . ALA A 1 91 ? 3.978 -4.076 2.715 1 98.21 91 ALA A CA 1
ATOM 698 C C . ALA A 1 91 ? 4.001 -5.366 1.901 1 98.21 91 ALA A C 1
ATOM 700 O O . ALA A 1 91 ? 3.156 -6.244 2.092 1 98.21 91 ALA A O 1
ATOM 701 N N . ILE A 1 92 ? 4.964 -5.493 1.026 1 98.2 92 ILE A N 1
ATOM 702 C CA . ILE A 1 92 ? 5.078 -6.688 0.198 1 98.2 92 ILE A CA 1
ATOM 703 C C . ILE A 1 92 ? 5.461 -7.884 1.068 1 98.2 92 ILE A C 1
ATOM 705 O O . ILE A 1 92 ? 4.946 -8.988 0.877 1 98.2 92 ILE A O 1
ATOM 709 N N . ALA A 1 93 ? 6.35 -7.696 2.026 1 97.82 93 ALA A N 1
ATOM 710 C CA . ALA A 1 93 ? 6.724 -8.765 2.949 1 97.82 93 ALA A CA 1
ATOM 711 C C . ALA A 1 93 ? 5.509 -9.274 3.72 1 97.82 93 ALA A C 1
ATOM 713 O O . ALA A 1 93 ? 5.337 -10.483 3.89 1 97.82 93 ALA A O 1
ATOM 714 N N . GLN A 1 94 ? 4.704 -8.343 4.146 1 97.16 94 GLN A N 1
ATOM 715 C CA . GLN A 1 94 ? 3.487 -8.715 4.86 1 97.16 94 GLN A CA 1
ATOM 716 C C . GLN A 1 94 ? 2.551 -9.525 3.968 1 97.16 94 GLN A C 1
ATOM 718 O O . GLN A 1 94 ? 1.986 -10.53 4.403 1 97.16 94 GLN A O 1
ATOM 723 N N . LEU A 1 95 ? 2.366 -9.102 2.773 1 97.59 95 LEU A N 1
ATOM 724 C CA . LEU A 1 95 ? 1.514 -9.809 1.823 1 97.59 95 LEU A CA 1
ATOM 725 C C . LEU A 1 95 ? 2.055 -11.208 1.545 1 97.59 95 LEU A C 1
ATOM 727 O O . LEU A 1 95 ? 1.289 -12.172 1.478 1 97.59 95 LEU A O 1
ATOM 731 N N . ASN A 1 96 ? 3.397 -11.291 1.354 1 96.55 96 ASN A N 1
ATOM 732 C CA . ASN A 1 96 ? 4.02 -12.599 1.182 1 96.55 96 ASN A CA 1
ATOM 733 C C . ASN A 1 96 ? 3.672 -13.54 2.332 1 96.55 96 ASN A C 1
ATOM 735 O O . ASN A 1 96 ? 3.331 -14.703 2.107 1 96.55 96 ASN A O 1
ATOM 739 N N . GLY A 1 97 ? 3.757 -13.035 3.552 1 95.71 97 GLY A N 1
ATOM 740 C CA . GLY A 1 97 ? 3.414 -13.831 4.719 1 95.71 97 GLY A CA 1
ATOM 741 C C . GLY A 1 97 ? 1.972 -14.301 4.718 1 95.71 97 GLY A C 1
ATOM 742 O O . GLY A 1 97 ? 1.69 -15.456 5.043 1 95.71 97 GLY A O 1
ATOM 743 N N . ARG A 1 98 ? 1.063 -13.47 4.328 1 95.89 98 ARG A N 1
ATOM 744 C CA . ARG A 1 98 ? -0.362 -13.783 4.355 1 95.89 98 ARG A CA 1
ATOM 745 C C . ARG A 1 98 ? -0.73 -14.759 3.243 1 95.89 98 ARG A C 1
ATOM 747 O O . ARG A 1 98 ? -1.695 -15.515 3.367 1 95.89 98 ARG A O 1
ATOM 754 N N . LEU A 1 99 ? 0.067 -14.772 2.185 1 96.09 99 LEU A N 1
ATOM 755 C CA . LEU A 1 99 ? -0.235 -15.623 1.04 1 96.09 99 LEU A CA 1
ATOM 756 C C . LEU A 1 99 ? 0.566 -16.919 1.1 1 96.09 99 LEU A C 1
ATOM 758 O O . LEU A 1 99 ? 0.305 -17.852 0.337 1 96.09 99 LEU A O 1
ATOM 762 N N . ALA A 1 100 ? 1.483 -17.049 2.037 1 93.88 100 ALA A N 1
ATOM 763 C CA . ALA A 1 100 ? 2.382 -18.193 2.169 1 93.88 100 ALA A CA 1
ATOM 764 C C . ALA A 1 100 ? 1.597 -19.494 2.309 1 93.88 100 ALA A C 1
ATOM 766 O O . ALA A 1 100 ? 1.933 -20.5 1.68 1 93.88 100 ALA A O 1
ATOM 767 N N . PRO A 1 101 ? 0.48 -19.514 3.066 1 92.2 101 PRO A N 1
ATOM 768 C CA . PRO A 1 101 ? -0.253 -20.771 3.237 1 92.2 101 PRO A CA 1
ATOM 769 C C . PRO A 1 101 ? -0.856 -21.284 1.931 1 92.2 101 PRO A C 1
ATOM 771 O O . PRO A 1 101 ? -1.231 -22.456 1.838 1 92.2 101 PRO A O 1
ATOM 774 N N . LEU A 1 102 ? -0.928 -20.472 0.935 1 94.4 102 LEU A N 1
ATOM 775 C CA . LEU A 1 102 ? -1.587 -20.839 -0.314 1 94.4 102 LEU A CA 1
ATOM 776 C C . LEU A 1 102 ? -0.578 -21.374 -1.324 1 94.4 102 LEU A C 1
ATOM 778 O O . LEU A 1 102 ? -0.961 -21.919 -2.362 1 94.4 102 LEU A O 1
ATOM 782 N N . ARG A 1 103 ? 0.66 -21.292 -1.091 1 91.78 103 ARG A N 1
ATOM 783 C CA . ARG A 1 103 ? 1.711 -21.579 -2.062 1 91.78 103 ARG A CA 1
ATOM 784 C C . ARG A 1 103 ? 1.64 -23.027 -2.533 1 91.78 103 ARG A C 1
ATOM 786 O O . ARG A 1 103 ? 1.819 -23.309 -3.72 1 91.78 103 ARG A O 1
ATOM 793 N N . ARG A 1 104 ? 1.441 -23.928 -1.628 1 90.15 104 ARG A N 1
ATOM 794 C CA . ARG A 1 104 ? 1.369 -25.334 -2.011 1 90.15 104 ARG A CA 1
ATOM 795 C C . ARG A 1 104 ? 0.227 -25.578 -2.992 1 90.15 104 ARG A C 1
ATOM 797 O O . ARG A 1 104 ? 0.37 -26.355 -3.938 1 90.15 104 ARG A O 1
ATOM 804 N N . ALA A 1 105 ? -0.887 -24.982 -2.703 1 93.79 105 ALA A N 1
ATOM 805 C CA . ALA A 1 105 ? -2.021 -25.099 -3.616 1 93.79 105 ALA A CA 1
ATOM 806 C C . ALA A 1 105 ? -1.68 -24.53 -4.99 1 93.79 105 ALA A C 1
ATOM 808 O O . ALA A 1 105 ? -2.063 -25.096 -6.017 1 93.79 105 ALA A O 1
ATOM 809 N N . GLU A 1 106 ? -0.971 -23.428 -5.008 1 93.78 106 GLU A N 1
ATOM 810 C CA . GLU A 1 106 ? -0.564 -22.833 -6.278 1 93.78 106 GLU A CA 1
ATOM 811 C C . GLU A 1 106 ? 0.328 -23.784 -7.071 1 93.78 106 GLU A C 1
ATOM 813 O O . GLU A 1 106 ? 0.216 -23.872 -8.296 1 93.78 106 GLU A O 1
ATOM 818 N N . PHE A 1 107 ? 1.178 -24.48 -6.393 1 90.2 107 PHE A N 1
ATOM 819 C CA . PHE A 1 107 ? 2.056 -25.449 -7.039 1 90.2 107 PHE A CA 1
ATOM 820 C C . PHE A 1 107 ? 1.244 -26.534 -7.737 1 90.2 107 PHE A C 1
ATOM 822 O O . PHE A 1 107 ? 1.642 -27.032 -8.792 1 90.2 107 PHE A O 1
ATOM 829 N N . ARG A 1 108 ? 0.152 -26.863 -7.176 1 91.47 108 ARG A N 1
ATOM 830 C CA . ARG A 1 108 ? -0.687 -27.923 -7.728 1 91.47 108 ARG A CA 1
ATOM 831 C C . ARG A 1 108 ? -1.496 -27.418 -8.917 1 91.47 108 ARG A C 1
ATOM 833 O O . ARG A 1 108 ? -1.787 -28.177 -9.844 1 91.47 108 ARG A O 1
ATOM 840 N N . ILE A 1 109 ? -1.794 -26.226 -8.882 1 94.66 109 ILE A N 1
ATOM 841 C CA . ILE A 1 109 ? -2.721 -25.661 -9.857 1 94.66 109 ILE A CA 1
ATOM 842 C C . ILE A 1 109 ? -1.945 -25.139 -11.064 1 94.66 109 ILE A C 1
ATOM 844 O O . ILE A 1 109 ? -2.41 -25.244 -12.201 1 94.66 109 ILE A O 1
ATOM 848 N N . PHE A 1 110 ? -0.735 -24.58 -10.764 1 94.27 110 PHE A N 1
ATOM 849 C CA . PHE A 1 110 ? 0.031 -23.958 -11.837 1 94.27 110 PHE A CA 1
ATOM 850 C C . PHE A 1 110 ? 1.262 -24.789 -12.176 1 94.27 110 PHE A C 1
ATOM 852 O O . PHE A 1 110 ? 2.026 -25.167 -11.286 1 94.27 110 PHE A O 1
ATOM 859 N N . ASP A 1 111 ? 1.59 -25.05 -13.452 1 90.01 111 ASP A N 1
ATOM 860 C CA . ASP A 1 111 ? 2.683 -25.91 -13.895 1 90.01 111 ASP A CA 1
ATOM 861 C C . ASP A 1 111 ? 3.849 -25.084 -14.433 1 90.01 111 ASP A C 1
ATOM 863 O O . ASP A 1 111 ? 4.88 -25.636 -14.825 1 90.01 111 ASP A O 1
ATOM 867 N N . ASN A 1 112 ? 3.772 -23.879 -14.395 1 91.87 112 ASN A N 1
ATOM 868 C CA . ASN A 1 112 ? 4.766 -23.035 -15.049 1 91.87 112 ASN A CA 1
ATOM 869 C C . ASN A 1 112 ? 5.371 -22.025 -14.078 1 91.87 112 ASN A C 1
ATOM 871 O O . ASN A 1 112 ? 5.691 -20.9 -14.464 1 91.87 112 ASN A O 1
ATOM 875 N N . LEU A 1 113 ? 5.472 -22.378 -12.809 1 90.95 113 LEU A N 1
ATOM 876 C CA . LEU A 1 113 ? 5.92 -21.454 -11.774 1 90.95 113 LEU A CA 1
ATOM 877 C C . LEU A 1 113 ? 7.36 -21.017 -12.022 1 90.95 113 LEU A C 1
ATOM 879 O O . LEU A 1 113 ? 7.703 -19.85 -11.82 1 90.95 113 LEU A O 1
ATOM 883 N N . VAL A 1 114 ? 8.192 -21.918 -12.448 1 89.66 114 VAL A N 1
ATOM 884 C CA . VAL A 1 114 ? 9.592 -21.61 -12.72 1 89.66 114 VAL A CA 1
ATOM 885 C C . VAL A 1 114 ? 9.69 -20.655 -13.907 1 89.66 114 VAL A C 1
ATOM 887 O O . VAL A 1 114 ? 10.439 -19.676 -13.865 1 89.66 114 VAL A O 1
ATOM 890 N N . GLU A 1 115 ? 8.959 -20.926 -14.933 1 92.26 115 GLU A N 1
ATOM 891 C CA . GLU A 1 115 ? 8.932 -20.067 -16.113 1 92.26 115 GLU A CA 1
ATOM 892 C C . GLU A 1 115 ? 8.415 -18.673 -15.769 1 92.26 115 GLU A C 1
ATOM 894 O O . GLU A 1 115 ? 8.917 -17.674 -16.288 1 92.26 115 GLU A O 1
ATOM 899 N N . GLU A 1 116 ? 7.412 -18.641 -14.923 1 94.49 116 GLU A N 1
ATOM 900 C CA . GLU A 1 116 ? 6.896 -17.354 -14.468 1 94.49 116 GLU A CA 1
ATOM 901 C C . GLU A 1 116 ? 7.975 -16.549 -13.749 1 94.49 116 GLU A C 1
ATOM 903 O O . GLU A 1 116 ? 8.15 -15.359 -14.016 1 94.49 116 GLU A O 1
ATOM 908 N N . HIS A 1 117 ? 8.637 -17.218 -12.851 1 93.66 117 HIS A N 1
ATOM 909 C CA . HIS A 1 117 ? 9.708 -16.563 -12.109 1 93.66 117 HIS A CA 1
ATOM 910 C C . HIS A 1 117 ? 10.783 -16.03 -13.05 1 93.66 117 HIS A C 1
ATOM 912 O O . HIS A 1 117 ? 11.19 -14.871 -12.942 1 93.66 117 HIS A O 1
ATOM 918 N N . GLU A 1 118 ? 11.196 -16.834 -13.964 1 91.7 118 GLU A N 1
ATOM 919 C CA . GLU A 1 118 ? 12.252 -16.445 -14.894 1 91.7 118 GLU A CA 1
ATOM 920 C C . GLU A 1 118 ? 11.814 -15.273 -15.767 1 91.7 118 GLU A C 1
ATOM 922 O O . GLU A 1 118 ? 12.597 -14.356 -16.024 1 91.7 118 GLU A O 1
ATOM 927 N N . GLY A 1 119 ? 10.603 -15.318 -16.266 1 93.53 119 GLY A N 1
ATOM 928 C CA . GLY A 1 119 ? 10.079 -14.233 -17.079 1 93.53 119 GLY A CA 1
ATOM 929 C C . GLY A 1 119 ? 10.069 -12.898 -16.358 1 93.53 119 GLY A C 1
ATOM 930 O O . GLY A 1 119 ? 10.479 -11.88 -16.919 1 93.53 119 GLY A O 1
ATOM 931 N N . ILE A 1 120 ? 9.653 -12.891 -15.093 1 94.6 120 ILE A N 1
ATOM 932 C CA . ILE A 1 120 ? 9.585 -11.67 -14.298 1 94.6 120 ILE A CA 1
ATOM 933 C C . ILE A 1 120 ? 10.997 -11.188 -13.971 1 94.6 120 ILE A C 1
ATOM 935 O O . ILE A 1 120 ? 11.289 -9.994 -14.067 1 94.6 120 ILE A O 1
ATOM 939 N N . ARG A 1 121 ? 11.852 -12.077 -13.621 1 92.22 121 ARG A N 1
ATOM 940 C CA . ARG A 1 121 ? 13.234 -11.729 -13.308 1 92.22 121 ARG A CA 1
ATOM 941 C C . ARG A 1 121 ? 13.917 -11.073 -14.502 1 92.22 121 ARG A C 1
ATOM 943 O O . ARG A 1 121 ? 14.604 -10.06 -14.352 1 92.22 121 ARG A O 1
ATOM 950 N N . ASP A 1 122 ? 13.725 -11.654 -15.641 1 90.95 122 ASP A N 1
ATOM 951 C CA . ASP A 1 122 ? 14.333 -11.115 -16.853 1 90.95 122 ASP A CA 1
ATOM 952 C C . ASP A 1 122 ? 13.882 -9.677 -17.101 1 90.95 122 ASP A C 1
ATOM 954 O O . ASP A 1 122 ? 14.697 -8.814 -17.432 1 90.95 122 ASP A O 1
ATOM 958 N N . ARG A 1 123 ? 12.602 -9.418 -16.921 1 93.43 123 ARG A N 1
ATOM 959 C CA . ARG A 1 123 ? 12.083 -8.073 -17.142 1 93.43 123 ARG A CA 1
ATOM 960 C C . ARG A 1 123 ? 12.604 -7.104 -16.086 1 93.43 123 ARG A C 1
ATOM 962 O O . ARG A 1 123 ? 12.837 -5.929 -16.375 1 93.43 123 ARG A O 1
ATOM 969 N N . LEU A 1 124 ? 12.749 -7.578 -14.884 1 92.59 124 LEU A N 1
ATOM 970 C CA . LEU A 1 124 ? 13.323 -6.756 -13.824 1 92.59 124 LEU A CA 1
ATOM 971 C C . LEU A 1 124 ? 14.743 -6.328 -14.178 1 92.59 124 LEU A C 1
ATOM 973 O O . LEU A 1 124 ? 15.09 -5.151 -14.054 1 92.59 124 LEU A O 1
ATOM 977 N N . LEU A 1 125 ? 15.471 -7.199 -14.663 1 89.13 125 LEU A N 1
ATOM 978 C CA . LEU A 1 125 ? 16.871 -6.938 -14.981 1 89.13 125 LEU A CA 1
ATOM 979 C C . LEU A 1 125 ? 16.991 -6.017 -16.19 1 89.13 125 LEU A C 1
ATOM 981 O O . LEU A 1 125 ? 17.941 -5.238 -16.29 1 89.13 125 LEU A O 1
ATOM 985 N N . ASP A 1 126 ? 16.025 -6.111 -17.081 1 89.16 126 ASP A N 1
ATOM 986 C CA . ASP A 1 126 ? 16.006 -5.263 -18.269 1 89.16 126 ASP A CA 1
ATOM 987 C C . ASP A 1 126 ? 15.677 -3.817 -17.906 1 89.16 126 ASP A C 1
ATOM 989 O O . ASP A 1 126 ? 15.886 -2.907 -18.711 1 89.16 126 ASP A O 1
ATOM 993 N N . GLY A 1 127 ? 15.1 -3.635 -16.758 1 90.38 127 GLY A N 1
ATOM 994 C CA . GLY A 1 127 ? 14.758 -2.296 -16.306 1 90.38 127 GLY A CA 1
ATOM 995 C C . GLY A 1 127 ? 13.576 -1.7 -17.047 1 90.38 127 GLY A C 1
ATOM 996 O O . GLY A 1 127 ? 13.397 -0.48 -17.064 1 90.38 127 GLY A O 1
ATOM 997 N N . ASP A 1 128 ? 12.861 -2.53 -17.722 1 89.54 128 ASP A N 1
ATOM 998 C CA . ASP A 1 128 ? 11.673 -2.08 -18.442 1 89.54 128 ASP A CA 1
ATOM 999 C C . ASP A 1 128 ? 10.439 -2.119 -17.543 1 89.54 128 ASP A C 1
ATOM 1001 O O . ASP A 1 128 ? 9.731 -3.127 -17.496 1 89.54 128 ASP A O 1
ATOM 1005 N N . GLY A 1 129 ? 10.142 -1.019 -16.959 1 93.32 129 GLY A N 1
ATOM 1006 C CA . GLY A 1 129 ? 9.061 -0.925 -15.991 1 93.32 129 GLY A CA 1
ATOM 1007 C C . GLY A 1 129 ? 7.7 -1.238 -16.584 1 93.32 129 GLY A C 1
ATOM 1008 O O . GLY A 1 129 ? 6.887 -1.923 -15.959 1 93.32 129 GLY A O 1
ATOM 1009 N N . ARG A 1 130 ? 7.469 -0.752 -17.768 1 94.12 130 ARG A N 1
ATOM 1010 C CA . ARG A 1 130 ? 6.172 -0.96 -18.403 1 94.12 130 ARG A CA 1
ATOM 1011 C C . ARG A 1 130 ? 5.936 -2.437 -18.698 1 94.12 130 ARG A C 1
ATOM 1013 O O . ARG A 1 130 ? 4.872 -2.976 -18.387 1 94.12 130 ARG A O 1
ATOM 1020 N N . SER A 1 131 ? 6.916 -3.087 -19.289 1 95.2 131 SER A N 1
ATOM 1021 C CA . SER A 1 131 ? 6.796 -4.509 -19.592 1 95.2 131 SER A CA 1
ATOM 1022 C C . SER A 1 131 ? 6.676 -5.338 -18.318 1 95.2 131 SER A C 1
ATOM 1024 O O . SER A 1 131 ? 5.923 -6.313 -18.273 1 95.2 131 SER A O 1
ATOM 1026 N N . LEU A 1 132 ? 7.425 -4.96 -17.317 1 96.62 132 LEU A N 1
ATOM 1027 C CA . LEU A 1 132 ? 7.354 -5.673 -16.046 1 96.62 132 LEU A CA 1
ATOM 1028 C C . LEU A 1 132 ? 5.971 -5.533 -15.42 1 96.62 132 LEU A C 1
ATOM 1030 O O . LEU A 1 132 ? 5.402 -6.514 -14.935 1 96.62 132 LEU A O 1
ATOM 1034 N N . THR A 1 133 ? 5.412 -4.334 -15.443 1 97.12 133 THR A N 1
ATOM 1035 C CA . THR A 1 133 ? 4.071 -4.11 -14.915 1 97.12 133 THR A CA 1
ATOM 1036 C C . THR A 1 133 ? 3.055 -5.004 -15.622 1 97.12 133 THR A C 1
ATOM 1038 O O . THR A 1 133 ? 2.237 -5.658 -14.972 1 97.12 133 THR A O 1
ATOM 1041 N N . SER A 1 134 ? 3.126 -5.035 -16.915 1 97.7 134 SER A N 1
ATOM 1042 C CA . SER A 1 134 ? 2.208 -5.854 -17.701 1 97.7 134 SER A CA 1
ATOM 1043 C C . SER A 1 134 ? 2.334 -7.329 -17.336 1 97.7 134 SER A C 1
ATOM 1045 O O . SER A 1 134 ? 1.329 -8.036 -17.233 1 97.7 134 SER A O 1
ATOM 1047 N N . LEU A 1 135 ? 3.527 -7.788 -17.166 1 97.59 135 LEU A N 1
ATOM 1048 C CA . LEU A 1 135 ? 3.775 -9.179 -16.802 1 97.59 135 LEU A CA 1
ATOM 1049 C C . LEU A 1 135 ? 3.223 -9.484 -15.413 1 97.59 135 LEU A C 1
ATOM 1051 O O . LEU A 1 135 ? 2.616 -10.535 -15.199 1 97.59 135 LEU A O 1
ATOM 1055 N N . LEU A 1 136 ? 3.389 -8.602 -14.502 1 97.93 136 LEU A N 1
ATOM 1056 C CA . LEU A 1 136 ? 2.875 -8.77 -13.148 1 97.93 136 LEU A CA 1
ATOM 1057 C C . LEU A 1 136 ? 1.35 -8.782 -13.143 1 97.93 136 LEU A C 1
ATOM 1059 O O . LEU A 1 136 ? 0.733 -9.538 -12.39 1 97.93 136 LEU A O 1
ATOM 1063 N N . GLU A 1 137 ? 0.744 -7.944 -13.949 1 97.98 137 GLU A N 1
ATOM 1064 C CA . GLU A 1 137 ? -0.711 -7.938 -14.072 1 97.98 137 GLU A CA 1
ATOM 1065 C C . GLU A 1 137 ? -1.224 -9.272 -14.606 1 97.98 137 GLU A C 1
ATOM 1067 O O . GLU A 1 137 ? -2.218 -9.805 -14.108 1 97.98 137 GLU A O 1
ATOM 1072 N N . ARG A 1 138 ? -0.574 -9.836 -15.622 1 97.81 138 ARG A N 1
ATOM 1073 C CA . ARG A 1 138 ? -0.955 -11.134 -16.169 1 97.81 138 ARG A CA 1
ATOM 1074 C C . ARG A 1 138 ? -0.789 -12.237 -15.129 1 97.81 138 ARG A C 1
ATOM 1076 O O . ARG A 1 138 ? -1.651 -13.11 -15 1 97.81 138 ARG A O 1
ATOM 1083 N N . TYR A 1 139 ? 0.317 -12.198 -14.428 1 97.64 139 TYR A N 1
ATOM 1084 C CA . TYR A 1 139 ? 0.589 -13.136 -13.344 1 97.64 139 TYR A CA 1
ATOM 1085 C C . TYR A 1 139 ? -0.559 -13.159 -12.342 1 97.64 139 TYR A C 1
ATOM 1087 O O . TYR A 1 139 ? -1.071 -14.227 -11.998 1 97.64 139 TYR A O 1
ATOM 1095 N N . HIS A 1 140 ? -0.987 -12.006 -11.918 1 98.31 140 HIS A N 1
ATOM 1096 C CA . HIS A 1 140 ? -1.998 -11.926 -10.869 1 98.31 140 HIS A CA 1
ATOM 1097 C C . HIS A 1 140 ? -3.391 -12.202 -11.425 1 98.31 140 HIS A C 1
ATOM 1099 O O . HIS A 1 140 ? -4.245 -12.752 -10.725 1 98.31 140 HIS A O 1
ATOM 1105 N N . ARG A 1 141 ? -3.618 -11.817 -12.683 1 98.27 141 ARG A N 1
ATOM 1106 C CA . ARG A 1 141 ? -4.898 -12.139 -13.305 1 98.27 141 ARG A CA 1
ATOM 1107 C C . ARG A 1 141 ? -5.124 -13.646 -13.346 1 98.27 141 ARG A C 1
ATOM 1109 O O . ARG A 1 141 ? -6.244 -14.118 -13.135 1 98.27 141 ARG A O 1
ATOM 1116 N N . ARG A 1 142 ? -4.101 -14.42 -13.633 1 98.04 142 ARG A N 1
ATOM 1117 C CA . ARG A 1 142 ? -4.197 -15.876 -13.637 1 98.04 142 ARG A CA 1
ATOM 1118 C C . ARG A 1 142 ? -4.571 -16.404 -12.256 1 98.04 142 ARG A C 1
ATOM 1120 O O . ARG A 1 142 ? -5.405 -17.304 -12.134 1 98.04 142 ARG A O 1
ATOM 1127 N N . ARG A 1 143 ? -3.957 -15.895 -11.267 1 97.93 143 ARG A N 1
ATOM 1128 C CA . ARG A 1 143 ? -4.278 -16.305 -9.903 1 97.93 143 ARG A CA 1
ATOM 1129 C C . ARG A 1 143 ? -5.698 -15.894 -9.528 1 97.93 143 ARG A C 1
ATOM 1131 O O . ARG A 1 143 ? -6.405 -16.639 -8.846 1 97.93 143 ARG A O 1
ATOM 1138 N N . LEU A 1 144 ? -6.098 -14.675 -9.984 1 98.43 144 LEU A N 1
ATOM 1139 C CA . LEU A 1 144 ? -7.45 -14.208 -9.696 1 98.43 144 LEU A CA 1
ATOM 1140 C C . LEU A 1 144 ? -8.489 -15.124 -10.333 1 98.43 144 LEU A C 1
ATOM 1142 O O . LEU A 1 144 ? -9.521 -15.417 -9.725 1 98.43 144 LEU A O 1
ATOM 1146 N N . ARG A 1 145 ? -8.197 -15.636 -11.469 1 98.34 145 ARG A N 1
ATOM 1147 C CA . ARG A 1 145 ? -9.105 -16.538 -12.169 1 98.34 145 ARG A CA 1
ATOM 1148 C C . ARG A 1 145 ? -9.173 -17.894 -11.474 1 98.34 145 ARG A C 1
ATOM 1150 O O . ARG A 1 145 ? -10.15 -18.629 -11.631 1 98.34 145 ARG A O 1
ATOM 1157 N N . ALA A 1 146 ? -8.206 -18.185 -10.697 1 98.17 146 ALA A N 1
ATOM 1158 C CA . ALA A 1 146 ? -8.096 -19.517 -10.106 1 98.17 146 ALA A CA 1
ATOM 1159 C C . ALA A 1 146 ? -8.407 -19.481 -8.613 1 98.17 146 ALA A C 1
ATOM 1161 O O . ALA A 1 146 ? -8.19 -20.466 -7.903 1 98.17 146 ALA A O 1
ATOM 1162 N N . VAL A 1 147 ? -8.868 -18.45 -8.095 1 98.01 147 VAL A N 1
ATOM 1163 C CA . VAL A 1 147 ? -9.03 -18.241 -6.66 1 98.01 147 VAL A CA 1
ATOM 1164 C C . VAL A 1 147 ? -9.867 -19.37 -6.064 1 98.01 147 VAL A C 1
ATOM 1166 O O . VAL A 1 147 ? -9.511 -19.935 -5.027 1 98.01 147 VAL A O 1
ATOM 1169 N N . SER A 1 148 ? -10.968 -19.702 -6.658 1 97.17 148 SER A N 1
ATOM 1170 C CA . SER A 1 148 ? -11.832 -20.763 -6.15 1 97.17 148 SER A CA 1
ATOM 1171 C C . SER A 1 148 ? -11.097 -22.099 -6.104 1 97.17 148 SER A C 1
ATOM 1173 O O . SER A 1 148 ? -11.192 -22.832 -5.118 1 97.17 148 SER A O 1
ATOM 1175 N N . ASP A 1 149 ? -10.384 -22.417 -7.163 1 97.34 149 ASP A N 1
ATOM 1176 C CA . ASP A 1 149 ? -9.629 -23.664 -7.234 1 97.34 149 ASP A CA 1
ATOM 1177 C C . ASP A 1 149 ? -8.53 -23.702 -6.175 1 97.34 149 ASP A C 1
ATOM 1179 O O . ASP A 1 149 ? -8.289 -24.744 -5.561 1 97.34 149 ASP A O 1
ATOM 1183 N N . ILE A 1 150 ? -7.888 -22.568 -5.996 1 97.02 150 ILE A N 1
ATOM 1184 C CA . ILE A 1 150 ? -6.811 -22.474 -5.017 1 97.02 150 ILE A CA 1
ATOM 1185 C C . ILE A 1 150 ? -7.361 -22.74 -3.617 1 97.02 150 ILE A C 1
ATOM 1187 O O . ILE A 1 150 ? -6.801 -23.541 -2.866 1 97.02 150 ILE A O 1
ATOM 1191 N N . LEU A 1 151 ? -8.43 -22.092 -3.281 1 96.39 151 LEU A N 1
ATOM 1192 C CA . LEU A 1 151 ? -9.02 -22.274 -1.959 1 96.39 151 LEU A CA 1
ATOM 1193 C C . LEU A 1 151 ? -9.507 -23.707 -1.775 1 96.39 151 LEU A C 1
ATOM 1195 O O . LEU A 1 151 ? -9.35 -24.287 -0.697 1 96.39 151 LEU A O 1
ATOM 1199 N N . ALA A 1 152 ? -10.082 -24.307 -2.815 1 95.29 152 ALA A N 1
ATOM 1200 C CA . ALA A 1 152 ? -10.533 -25.695 -2.75 1 95.29 152 ALA A CA 1
ATOM 1201 C C . ALA A 1 152 ? -9.367 -26.638 -2.469 1 95.29 152 ALA A C 1
ATOM 1203 O O . ALA A 1 152 ? -9.5 -27.585 -1.69 1 95.29 152 ALA A O 1
ATOM 1204 N N . ALA A 1 153 ? -8.261 -26.349 -3.043 1 93.99 153 ALA A N 1
ATOM 1205 C CA . ALA A 1 153 ? -7.079 -27.191 -2.877 1 93.99 153 ALA A CA 1
ATOM 1206 C C . ALA A 1 153 ? -6.533 -27.094 -1.455 1 93.99 153 ALA A C 1
ATOM 1208 O O . ALA A 1 153 ? -6.042 -28.082 -0.903 1 93.99 153 ALA A O 1
ATOM 1209 N N . VAL A 1 154 ? -6.612 -25.948 -0.838 1 91.24 154 VAL A N 1
ATOM 1210 C CA . VAL A 1 154 ? -6.12 -25.743 0.52 1 91.24 154 VAL A CA 1
ATOM 1211 C C . VAL A 1 154 ? -7.021 -26.475 1.512 1 91.24 154 VAL A C 1
ATOM 1213 O O . VAL A 1 154 ? -6.534 -27.105 2.454 1 91.24 154 VAL A O 1
ATOM 1216 N N . TYR A 1 155 ? -8.3 -26.325 1.267 1 85.95 155 TYR A N 1
ATOM 1217 C CA . TYR A 1 155 ? -9.249 -26.965 2.17 1 85.95 155 TYR A CA 1
ATOM 1218 C C . TYR A 1 155 ? -9.173 -28.483 2.056 1 85.95 155 TYR A C 1
ATOM 1220 O O . TYR A 1 155 ? -9.383 -29.197 3.039 1 85.95 155 TYR A O 1
ATOM 1228 N N . SER A 1 156 ? -8.886 -28.897 0.897 1 83.6 156 SER A N 1
ATOM 1229 C CA . SER A 1 156 ? -8.716 -30.334 0.711 1 83.6 156 SER A CA 1
ATOM 1230 C C . SER A 1 156 ? -7.469 -30.84 1.429 1 83.6 156 SER A C 1
ATOM 1232 O O . SER A 1 156 ? -7.41 -32.002 1.836 1 83.6 156 SER A O 1
ATOM 1234 N N . ASP A 1 157 ? -6.478 -29.989 1.548 1 74.54 157 ASP A N 1
ATOM 1235 C CA . ASP A 1 157 ? -5.243 -30.358 2.234 1 74.54 157 ASP A CA 1
ATOM 1236 C C . ASP A 1 157 ? -5.455 -30.433 3.744 1 74.54 157 ASP A C 1
ATOM 1238 O O . ASP A 1 157 ? -4.72 -31.131 4.445 1 74.54 157 ASP A O 1
ATOM 1242 N N . ARG A 1 158 ? -6.463 -29.757 4.282 1 70.34 158 ARG A N 1
ATOM 1243 C CA . ARG A 1 158 ? -6.718 -29.712 5.718 1 70.34 158 ARG A CA 1
ATOM 1244 C C . ARG A 1 158 ? -7.628 -30.857 6.149 1 70.34 158 ARG A C 1
ATOM 1246 O O . ARG A 1 158 ? -7.762 -31.135 7.342 1 70.34 158 ARG A O 1
ATOM 1253 N N . ARG A 1 159 ? -8.292 -31.507 5.231 1 62.44 159 ARG A N 1
ATOM 1254 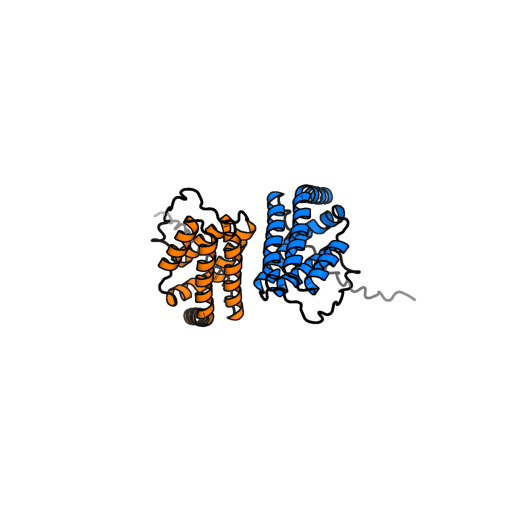C CA . ARG A 1 159 ? -9.054 -32.71 5.547 1 62.44 159 ARG A CA 1
ATOM 1255 C C . ARG A 1 159 ? -8.167 -33.949 5.499 1 62.44 159 ARG A C 1
ATOM 1257 O O . ARG A 1 159 ? -7.17 -33.977 4.774 1 62.44 159 ARG A O 1
ATOM 1264 N N . MET B 1 1 ? -28.619 -0.326 72.477 1 21.3 1 MET B N 1
ATOM 1265 C CA . MET B 1 1 ? -27.177 -0.185 72.293 1 21.3 1 MET B CA 1
ATOM 1266 C C . MET B 1 1 ? -26.751 -0.701 70.922 1 21.3 1 MET B C 1
ATOM 1268 O O . MET B 1 1 ? -25.579 -0.605 70.555 1 21.3 1 MET B O 1
ATOM 1272 N N . ARG B 1 2 ? -27.487 -1.815 70.34 1 26.94 2 ARG B N 1
ATOM 1273 C CA . ARG B 1 2 ? -26.89 -2.6 69.264 1 26.94 2 ARG B CA 1
ATOM 1274 C C . ARG B 1 2 ? -26.517 -1.713 68.081 1 26.94 2 ARG B C 1
ATOM 1276 O O . ARG B 1 2 ? -27.255 -0.789 67.734 1 26.94 2 ARG B O 1
ATOM 1283 N N . ASP B 1 3 ? -25.213 -1.75 67.79 1 25.99 3 ASP B N 1
ATOM 1284 C CA . ASP B 1 3 ? -24.109 -1.297 66.948 1 25.99 3 ASP B CA 1
ATOM 1285 C C . ASP B 1 3 ? -24.359 -1.645 65.482 1 25.99 3 ASP B C 1
ATOM 1287 O O . ASP B 1 3 ? -24.183 -2.794 65.073 1 25.99 3 ASP B O 1
ATOM 1291 N N . ALA B 1 4 ? -25.613 -1.558 64.982 1 30.96 4 ALA B N 1
ATOM 1292 C CA . ALA B 1 4 ? -25.821 -1.788 63.555 1 30.96 4 ALA B CA 1
ATOM 1293 C C . ALA B 1 4 ? -24.724 -1.126 62.727 1 30.96 4 ALA B C 1
ATOM 1295 O O . ALA B 1 4 ? -24.56 0.095 62.766 1 30.96 4 ALA B O 1
ATOM 1296 N N . LEU B 1 5 ? -23.507 -1.879 62.672 1 25.53 5 LEU B N 1
ATOM 1297 C CA . LEU B 1 5 ? -22.312 -1.654 61.866 1 25.53 5 LEU B CA 1
ATOM 1298 C C . LEU B 1 5 ? -22.684 -1.345 60.419 1 25.53 5 LEU B C 1
ATOM 1300 O O . LEU B 1 5 ? -23.47 -2.071 59.807 1 25.53 5 LEU B O 1
ATOM 1304 N N . HIS B 1 6 ? -22.757 -0.057 59.991 1 29.26 6 HIS B N 1
ATOM 1305 C CA . HIS B 1 6 ? -22.712 0.61 58.694 1 29.26 6 HIS B CA 1
ATOM 1306 C C . HIS B 1 6 ? -21.673 -0.032 57.78 1 29.26 6 HIS B C 1
ATOM 1308 O O . HIS B 1 6 ? -20.471 0.068 58.035 1 29.26 6 HIS B O 1
ATOM 1314 N N . ARG B 1 7 ? -21.954 -1.355 57.412 1 29.38 7 ARG B N 1
ATOM 1315 C CA . ARG B 1 7 ? -21.179 -1.99 56.351 1 2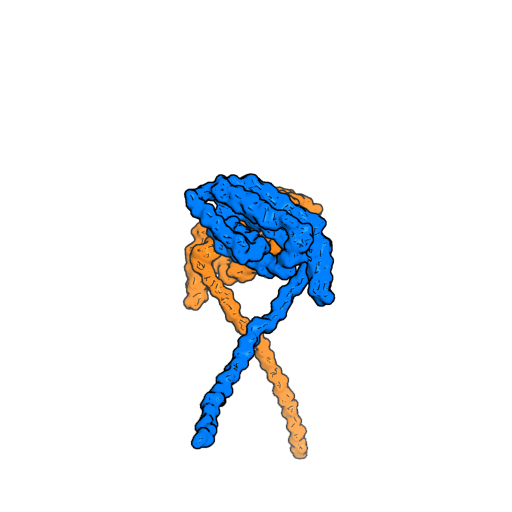9.38 7 ARG B CA 1
ATOM 1316 C C . ARG B 1 7 ? -20.92 -1.018 55.205 1 29.38 7 ARG B C 1
ATOM 1318 O O . ARG B 1 7 ? -21.854 -0.594 54.521 1 29.38 7 ARG B O 1
ATOM 1325 N N . LEU B 1 8 ? -20.042 -0.047 55.458 1 27.01 8 LEU B N 1
ATOM 1326 C CA . LEU B 1 8 ? -19.356 0.77 54.462 1 27.01 8 LEU B CA 1
ATOM 1327 C C . LEU B 1 8 ? -18.841 -0.091 53.314 1 27.01 8 LEU B C 1
ATOM 1329 O O . LEU B 1 8 ? -17.982 -0.952 53.515 1 27.01 8 LEU B O 1
ATOM 1333 N N . THR B 1 9 ? -19.83 -0.804 52.611 1 29.35 9 THR B N 1
ATOM 1334 C CA . THR B 1 9 ? -19.5 -1.457 51.348 1 29.35 9 THR B CA 1
ATOM 1335 C C . THR B 1 9 ? -18.538 -0.6 50.531 1 29.35 9 THR B C 1
ATOM 1337 O O . THR B 1 9 ? -18.847 0.548 50.203 1 29.35 9 THR B O 1
ATOM 1340 N N . GLY B 1 10 ? -17.159 -0.702 50.755 1 30.05 10 GLY B N 1
ATOM 1341 C CA . GLY B 1 10 ? -15.946 -0.282 50.072 1 30.05 10 GLY B CA 1
ATOM 1342 C C . GLY B 1 10 ? -16 -0.497 48.572 1 30.05 10 GLY B C 1
ATOM 1343 O O . GLY B 1 10 ? -15.699 -1.589 48.085 1 30.05 10 GLY B O 1
ATOM 1344 N N . GLU B 1 11 ? -17.071 -0.153 47.862 1 31.31 11 GLU B N 1
ATOM 1345 C CA . GLU B 1 11 ? -17.067 -0.241 46.405 1 31.31 11 GLU B CA 1
ATOM 1346 C C . GLU B 1 11 ? -15.811 0.394 45.817 1 31.31 11 GLU B C 1
ATOM 1348 O O . GLU B 1 11 ? -15.57 1.589 45.998 1 31.31 11 GLU B O 1
ATOM 1353 N N . ARG B 1 12 ? -14.622 -0.255 45.918 1 29.84 12 ARG B N 1
ATOM 1354 C CA . ARG B 1 12 ? -13.338 -0.006 45.271 1 29.84 12 ARG B CA 1
ATOM 1355 C C . ARG B 1 12 ? -13.53 0.409 43.815 1 29.84 12 ARG B C 1
ATOM 1357 O O . ARG B 1 12 ? -14.262 -0.244 43.07 1 29.84 12 ARG B O 1
ATOM 1364 N N . LEU B 1 13 ? -13.432 1.712 43.512 1 28.26 13 LEU B N 1
ATOM 1365 C CA . LEU B 1 13 ? -13.136 2.4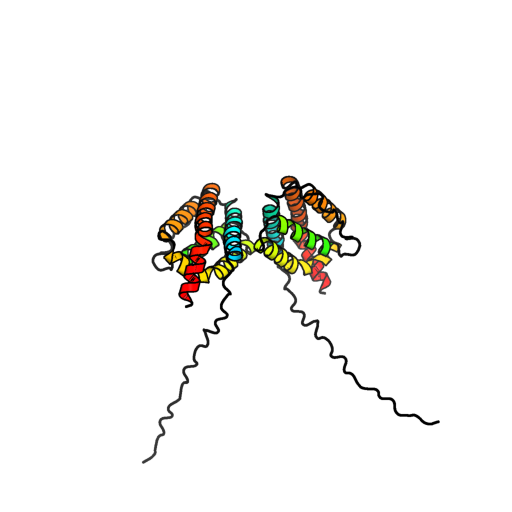48 42.288 1 28.26 13 LEU B CA 1
ATOM 1366 C C . LEU B 1 13 ? -12.041 1.753 41.487 1 28.26 13 LEU B C 1
ATOM 1368 O O . LEU B 1 13 ? -10.898 1.66 41.941 1 28.26 13 LEU B O 1
ATOM 1372 N N . VAL B 1 14 ? -12.322 0.457 41.008 1 33.17 14 VAL B N 1
ATOM 1373 C CA . VAL B 1 14 ? -11.469 -0.179 40.01 1 33.17 14 VAL B CA 1
ATOM 1374 C C . VAL B 1 14 ? -10.948 0.871 39.031 1 33.17 14 VAL B C 1
ATOM 1376 O O . VAL B 1 14 ? -11.732 1.585 38.402 1 33.17 14 VAL B O 1
ATOM 1379 N N . GLU B 1 15 ? -9.764 1.426 39.339 1 33.15 15 GLU B N 1
ATOM 1380 C CA . GLU B 1 15 ? -8.922 2.254 38.482 1 33.15 15 GLU B CA 1
ATOM 1381 C C . GLU B 1 15 ? -8.845 1.686 37.068 1 33.15 15 GLU B C 1
ATOM 1383 O O . GLU B 1 15 ? -8.56 0.501 36.884 1 33.15 15 GLU B O 1
ATOM 1388 N N . ALA B 1 16 ? -9.64 2.144 36.173 1 35.67 16 ALA B N 1
ATOM 1389 C CA . ALA B 1 16 ? -9.568 1.859 34.742 1 35.67 16 ALA B CA 1
ATOM 1390 C C . ALA B 1 16 ? -8.125 1.897 34.247 1 35.67 16 ALA B C 1
ATOM 1392 O O . ALA B 1 16 ? -7.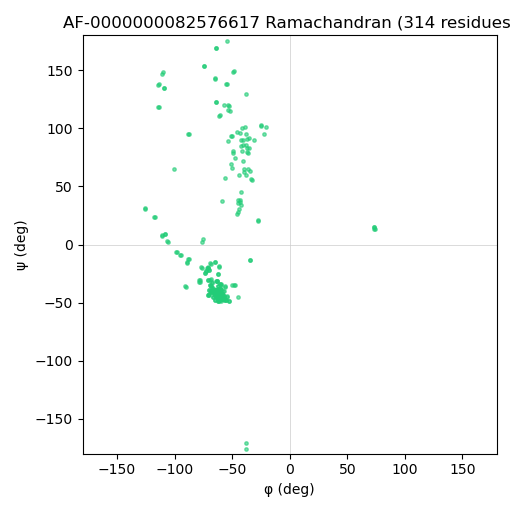424 2.894 34.433 1 35.67 16 ALA B O 1
ATOM 1393 N N . PRO B 1 17 ? -7.339 0.751 34.372 1 39.37 17 PRO B N 1
ATOM 1394 C CA . PRO B 1 17 ? -6.012 0.691 33.755 1 39.37 17 PRO B CA 1
ATOM 1395 C C . PRO B 1 17 ? -6.004 1.211 32.32 1 39.37 17 PRO B C 1
ATOM 1397 O O . PRO B 1 17 ? -5.109 0.872 31.541 1 39.37 17 PRO B O 1
ATOM 1400 N N . ASN B 1 18 ? -6.816 2.049 31.853 1 37.61 18 ASN B N 1
ATOM 1401 C CA . ASN B 1 18 ? -6.764 2.266 30.411 1 37.61 18 ASN B CA 1
ATOM 1402 C C . ASN B 1 18 ? -5.337 2.525 29.934 1 37.61 18 ASN B C 1
ATOM 1404 O O . ASN B 1 18 ? -5.081 2.582 28.73 1 37.61 18 ASN B O 1
ATOM 1408 N N . HIS B 1 19 ? -4.447 3.208 30.694 1 37.81 19 HIS B N 1
ATOM 1409 C CA . HIS B 1 19 ? -3.268 3.83 30.103 1 37.81 19 HIS B CA 1
ATOM 1410 C C . HIS B 1 19 ? -2.206 2.79 29.767 1 37.81 19 HIS B C 1
ATOM 1412 O O . HIS B 1 19 ? -1.009 3.046 29.918 1 37.81 19 HIS B O 1
ATOM 1418 N N . ASN B 1 20 ? -2.283 1.698 29.855 1 41.56 20 ASN B N 1
ATOM 1419 C CA . ASN B 1 20 ? -1.113 0.883 29.549 1 41.56 20 ASN B CA 1
ATOM 1420 C C . ASN B 1 20 ? -0.519 1.243 28.19 1 41.56 20 ASN B C 1
ATOM 1422 O O . ASN B 1 20 ? -1.133 0.986 27.153 1 41.56 20 ASN B O 1
ATOM 1426 N N . GLY B 1 21 ? 0.163 2.529 27.932 1 43.35 21 GLY B N 1
ATOM 1427 C CA . GLY B 1 21 ? 0.795 3.454 27.005 1 43.35 21 GLY B CA 1
ATOM 1428 C C . GLY B 1 21 ? 1.752 2.775 26.043 1 43.35 21 GLY B C 1
ATOM 1429 O O . GLY B 1 21 ? 2.97 2.828 26.23 1 43.35 21 GLY B O 1
ATOM 1430 N N . PHE B 1 22 ? 1.772 1.737 25.633 1 51.42 22 PHE B N 1
ATOM 1431 C CA . PHE B 1 22 ? 2.69 1.334 24.575 1 51.42 22 PHE B CA 1
ATOM 1432 C C . PHE B 1 22 ? 2.88 2.459 23.565 1 51.42 22 PHE B C 1
ATOM 1434 O O . PHE B 1 22 ? 1.939 2.836 22.863 1 51.42 22 PHE B O 1
ATOM 1441 N N . ARG B 1 23 ? 3.772 3.422 23.848 1 63.21 23 ARG B N 1
ATOM 1442 C CA . ARG B 1 23 ? 4.108 4.58 23.027 1 63.21 23 ARG B CA 1
ATOM 1443 C C . ARG B 1 23 ? 4.675 4.148 21.678 1 63.21 23 ARG B C 1
ATOM 1445 O O . ARG B 1 23 ? 5.571 3.304 21.617 1 63.21 23 ARG B O 1
ATOM 1452 N N . VAL B 1 24 ? 4.023 4.314 20.599 1 74.43 24 VAL B N 1
ATOM 1453 C CA . VAL B 1 24 ? 4.569 4.149 19.256 1 74.43 24 VAL B CA 1
ATOM 1454 C C . VAL B 1 24 ? 5.845 4.975 19.112 1 74.43 24 VAL B C 1
ATOM 1456 O O . VAL B 1 24 ? 5.85 6.175 19.395 1 74.43 24 VAL B O 1
ATOM 1459 N N . PRO B 1 25 ? 6.943 4.289 18.925 1 83.69 25 PRO B N 1
ATOM 1460 C CA . PRO B 1 25 ? 8.181 5.054 18.759 1 83.69 25 PRO B CA 1
ATOM 1461 C C . PRO B 1 25 ? 8.09 6.087 17.639 1 83.69 25 PRO B C 1
ATOM 1463 O O . PRO B 1 25 ? 7.439 5.842 16.62 1 83.69 25 PRO B O 1
ATOM 1466 N N . LEU B 1 26 ? 8.639 7.251 17.963 1 89.53 26 LEU B N 1
ATOM 1467 C CA . LEU B 1 26 ? 8.713 8.269 16.921 1 89.53 26 LEU B CA 1
ATOM 1468 C C . LEU B 1 26 ? 9.628 7.82 15.787 1 89.53 26 LEU B C 1
ATOM 1470 O O . LEU B 1 26 ? 10.672 7.21 16.03 1 89.53 26 LEU B O 1
ATOM 1474 N N . PRO B 1 27 ? 9.254 8.138 14.66 1 93.25 27 PRO B N 1
ATOM 1475 C CA . PRO B 1 27 ? 10.128 7.801 13.534 1 93.25 27 PRO B CA 1
ATOM 1476 C C . PRO B 1 27 ? 11.355 8.706 13.448 1 93.25 27 PRO B C 1
ATOM 1478 O O . PRO B 1 27 ? 11.342 9.821 13.975 1 93.25 27 PRO B O 1
ATOM 1481 N N . THR B 1 28 ? 12.44 8.152 12.849 1 95.53 28 THR B N 1
ATOM 1482 C CA . THR B 1 28 ? 13.544 8.997 12.409 1 95.53 28 THR B CA 1
ATOM 1483 C C . THR B 1 28 ? 13.087 9.958 11.315 1 95.53 28 THR B C 1
ATOM 1485 O O . THR B 1 28 ? 11.962 9.855 10.822 1 95.53 28 THR B O 1
ATOM 1488 N N . GLU B 1 29 ? 13.923 10.923 10.993 1 97.03 29 GLU B N 1
ATOM 1489 C CA . GLU B 1 29 ? 13.595 11.821 9.889 1 97.03 29 GLU B CA 1
ATOM 1490 C C . GLU B 1 29 ? 13.357 11.044 8.598 1 97.03 29 GLU B C 1
ATOM 1492 O O . GLU B 1 29 ? 12.374 11.285 7.894 1 97.03 29 GLU B O 1
ATOM 1497 N N . ALA B 1 30 ? 14.275 10.097 8.258 1 97.47 30 ALA B N 1
ATOM 1498 C CA . ALA B 1 30 ? 14.12 9.273 7.062 1 97.47 30 ALA B CA 1
ATOM 1499 C C . ALA B 1 30 ? 12.842 8.443 7.13 1 97.47 30 ALA B C 1
ATOM 1501 O O . ALA B 1 30 ? 12.147 8.277 6.124 1 97.47 30 ALA B O 1
ATOM 1502 N N . GLY B 1 31 ? 12.546 7.953 8.283 1 97.48 31 GLY B N 1
ATOM 1503 C CA . GLY B 1 31 ? 11.335 7.172 8.477 1 97.48 31 GLY B CA 1
ATOM 1504 C C . GLY B 1 31 ? 10.066 7.975 8.264 1 97.48 31 GLY B C 1
ATOM 1505 O O . GLY B 1 31 ? 9.127 7.502 7.621 1 97.48 31 GLY B O 1
ATOM 1506 N N . LEU B 1 32 ? 10.069 9.196 8.769 1 97.95 32 LEU B N 1
ATOM 1507 C CA . LEU B 1 32 ? 8.893 10.045 8.609 1 97.95 32 LEU B CA 1
ATOM 1508 C C . LEU B 1 32 ? 8.71 10.45 7.15 1 97.95 32 LEU B C 1
ATOM 1510 O O . LEU B 1 32 ? 7.588 10.458 6.639 1 97.95 32 LEU B O 1
ATOM 1514 N N . ARG B 1 33 ? 9.796 10.766 6.488 1 98.45 33 ARG B N 1
ATOM 1515 C CA . ARG B 1 33 ? 9.728 11.08 5.064 1 98.45 33 ARG B CA 1
ATOM 1516 C C . ARG B 1 33 ? 9.148 9.912 4.273 1 98.45 33 ARG B C 1
ATOM 1518 O O . ARG B 1 33 ? 8.311 10.107 3.39 1 98.45 33 ARG B O 1
ATOM 1525 N N . ASP B 1 34 ? 9.569 8.774 4.608 1 98.32 34 ASP B N 1
ATOM 1526 C CA . ASP B 1 34 ? 9.075 7.588 3.917 1 98.32 34 ASP B CA 1
ATOM 1527 C C . ASP B 1 34 ? 7.587 7.376 4.186 1 98.32 34 ASP B C 1
ATOM 1529 O O . ASP B 1 34 ? 6.829 7.031 3.277 1 98.32 34 ASP B O 1
ATOM 1533 N N . LEU B 1 35 ? 7.173 7.575 5.377 1 98.22 35 LEU B N 1
ATOM 1534 C CA . LEU B 1 35 ? 5.764 7.414 5.72 1 98.22 35 LEU B CA 1
ATOM 1535 C C . LEU B 1 35 ? 4.897 8.386 4.928 1 98.22 35 LEU B C 1
ATOM 1537 O O . LEU B 1 35 ? 3.859 8 4.387 1 98.22 35 LEU B O 1
ATOM 1541 N N . TYR B 1 36 ? 5.303 9.654 4.837 1 98.4 36 TYR B N 1
ATOM 1542 C CA . TYR B 1 36 ? 4.534 10.641 4.087 1 98.4 36 TYR B CA 1
ATOM 1543 C C . TYR B 1 36 ? 4.505 10.296 2.603 1 98.4 36 TYR B C 1
ATOM 1545 O O . TYR B 1 36 ? 3.457 10.384 1.96 1 98.4 36 TYR B O 1
ATOM 1553 N N . SER B 1 37 ? 5.639 9.906 2.081 1 98.21 37 SER B N 1
ATOM 1554 C CA . SER B 1 37 ? 5.709 9.552 0.667 1 98.21 37 SER B CA 1
ATOM 1555 C C . SER B 1 37 ? 4.856 8.325 0.361 1 98.21 37 SER B C 1
ATOM 1557 O O . SER B 1 37 ? 4.181 8.272 -0.669 1 98.21 37 SER B O 1
ATOM 1559 N N . TRP B 1 38 ? 4.915 7.38 1.233 1 98.16 38 TRP B N 1
ATOM 1560 C CA . TRP B 1 38 ? 4.136 6.157 1.07 1 98.16 38 TRP B CA 1
ATOM 1561 C C . TRP B 1 38 ? 2.641 6.457 1.091 1 98.16 38 TRP B C 1
ATOM 1563 O O . TRP B 1 38 ? 1.887 5.947 0.258 1 98.16 38 TRP B O 1
ATOM 1573 N N . ARG B 1 39 ? 2.192 7.264 2.018 1 98.55 39 ARG B N 1
ATOM 1574 C CA . ARG B 1 39 ? 0.782 7.636 2.068 1 98.55 39 ARG B CA 1
ATOM 1575 C C . ARG B 1 39 ? 0.348 8.317 0.774 1 98.55 39 ARG B C 1
ATOM 1577 O O . ARG B 1 39 ? -0.726 8.028 0.244 1 98.55 39 ARG B O 1
ATOM 1584 N N . ALA B 1 40 ? 1.197 9.227 0.308 1 97.88 40 ALA B N 1
ATOM 1585 C CA . ALA B 1 40 ? 0.875 9.912 -0.942 1 97.88 40 ALA B CA 1
ATOM 1586 C C . ALA B 1 40 ? 0.681 8.915 -2.08 1 97.88 40 ALA B C 1
ATOM 1588 O O . ALA B 1 40 ? -0.282 9.014 -2.844 1 97.88 40 ALA B O 1
ATOM 1589 N N . ARG B 1 41 ? 1.551 7.95 -2.165 1 96.98 41 ARG B N 1
ATOM 1590 C CA . ARG B 1 41 ? 1.49 6.955 -3.231 1 96.98 41 ARG B CA 1
ATOM 1591 C C . ARG B 1 41 ? 0.231 6.103 -3.114 1 96.98 41 ARG B C 1
ATOM 1593 O O . ARG B 1 41 ? -0.43 5.821 -4.115 1 96.98 41 ARG B O 1
ATOM 1600 N N . LEU B 1 42 ? -0.105 5.7 -1.944 1 97.9 42 LEU B N 1
ATOM 1601 C CA . LEU B 1 42 ? -1.278 4.858 -1.738 1 97.9 42 LEU B CA 1
ATOM 1602 C C . LEU B 1 42 ? -2.56 5.634 -2.02 1 97.9 42 LEU B C 1
ATOM 1604 O O . LEU B 1 42 ? -3.5 5.095 -2.608 1 97.9 42 LEU B O 1
ATOM 1608 N N . LEU B 1 43 ? -2.621 6.873 -1.609 1 97.95 43 LEU B N 1
ATOM 1609 C CA . LEU B 1 43 ? -3.812 7.675 -1.865 1 97.95 43 LEU B CA 1
ATOM 1610 C C . LEU B 1 43 ? -3.977 7.943 -3.357 1 97.95 43 LEU B C 1
ATOM 1612 O O . LEU B 1 43 ? -5.097 7.944 -3.872 1 97.95 43 LEU B O 1
ATOM 1616 N N . ALA B 1 44 ? -2.863 8.153 -4.011 1 96.31 44 ALA B N 1
ATOM 1617 C CA . ALA B 1 44 ? -2.93 8.338 -5.458 1 96.31 44 ALA B CA 1
ATOM 1618 C C . ALA B 1 44 ? -3.524 7.11 -6.141 1 96.31 44 ALA B C 1
ATOM 1620 O O . ALA B 1 44 ? -4.306 7.235 -7.087 1 96.31 44 ALA B O 1
ATOM 1621 N N . LEU B 1 45 ? -3.22 5.95 -5.696 1 95.45 45 LEU B N 1
ATOM 1622 C CA . LEU B 1 45 ? -3.777 4.719 -6.246 1 95.45 45 LEU B CA 1
ATOM 1623 C C . LEU B 1 45 ? -5.296 4.702 -6.111 1 95.45 45 LEU B C 1
ATOM 1625 O O . LEU B 1 45 ? -5.998 4.23 -7.007 1 95.45 45 LEU B O 1
ATOM 1629 N N . ALA B 1 46 ? -5.734 5.177 -5.012 1 95.02 46 ALA B N 1
ATOM 1630 C CA . ALA B 1 46 ? -7.161 5.126 -4.707 1 95.02 46 ALA B CA 1
ATOM 1631 C C . ALA B 1 46 ? -7.947 6.087 -5.594 1 95.02 46 ALA B C 1
ATOM 1633 O O . ALA B 1 46 ? -9.16 5.94 -5.757 1 95.02 46 ALA B O 1
ATOM 1634 N N . THR B 1 47 ? -7.291 7.078 -6.14 1 94.65 47 THR B N 1
ATOM 1635 C CA . THR B 1 47 ? -7.991 8.115 -6.889 1 94.65 47 THR B CA 1
ATOM 1636 C C . THR B 1 47 ? -8.141 7.716 -8.355 1 94.65 47 THR B C 1
ATOM 1638 O O . THR B 1 47 ? -8.881 8.356 -9.105 1 94.65 47 THR B O 1
ATOM 1641 N N . ARG B 1 48 ? -7.459 6.686 -8.814 1 89.85 48 ARG B N 1
ATOM 1642 C CA . ARG B 1 48 ? -7.382 6.313 -10.223 1 89.85 48 ARG B CA 1
ATOM 1643 C C . ARG B 1 48 ? -8.766 6.004 -10.784 1 89.85 48 ARG B C 1
ATOM 1645 O O . ARG B 1 48 ? -9.044 6.281 -11.952 1 89.85 48 ARG B O 1
ATOM 1652 N N . ASN B 1 49 ? -9.639 5.444 -10.003 1 82.76 49 ASN B N 1
ATOM 1653 C CA . ASN B 1 49 ? -10.953 5.078 -10.519 1 82.76 49 ASN B CA 1
ATOM 1654 C C . ASN B 1 49 ? -12.067 5.845 -9.813 1 82.76 49 ASN B C 1
ATOM 1656 O O . ASN B 1 49 ? -13.203 5.372 -9.739 1 82.76 49 ASN B O 1
ATOM 1660 N N . LEU B 1 50 ? -11.647 6.9 -9.319 1 87.43 50 LEU B N 1
ATOM 1661 C CA . LEU B 1 50 ? -12.623 7.71 -8.599 1 87.43 50 LEU B CA 1
ATOM 1662 C C . LEU B 1 50 ? -13.719 8.204 -9.538 1 87.43 50 LEU B C 1
ATOM 1664 O O . LEU B 1 50 ? -13.431 8.673 -10.642 1 87.43 50 LEU B O 1
ATOM 1668 N N . ARG B 1 51 ? -14.904 7.873 -9.199 1 77.14 51 ARG B N 1
ATOM 1669 C CA . ARG B 1 51 ? -16.071 8.369 -9.921 1 77.14 51 ARG B CA 1
ATOM 1670 C C . ARG B 1 51 ? -16.912 9.286 -9.038 1 77.14 51 ARG B C 1
ATOM 1672 O O . ARG B 1 51 ? -16.934 9.129 -7.815 1 77.14 51 ARG B O 1
ATOM 1679 N N . ALA B 1 52 ? -17.324 10.332 -9.746 1 65.6 52 ALA B N 1
ATOM 1680 C CA . ALA B 1 52 ? -18.184 11.255 -9.009 1 65.6 52 ALA B CA 1
ATOM 1681 C C . ALA B 1 52 ? -19.327 10.511 -8.325 1 65.6 52 ALA B C 1
ATOM 1683 O O . ALA B 1 52 ? -19.92 9.6 -8.907 1 65.6 52 ALA B O 1
ATOM 1684 N N . GLY B 1 53 ? -19.206 10.105 -7.066 1 55.21 53 GLY B N 1
ATOM 1685 C CA . GLY B 1 53 ? -20.343 9.478 -6.412 1 55.21 53 GLY B CA 1
ATOM 1686 C C . GLY B 1 53 ? -21.629 10.268 -6.564 1 55.21 53 GLY B C 1
ATOM 1687 O O . GLY B 1 53 ? -21.599 11.457 -6.89 1 55.21 53 GLY B O 1
ATOM 1688 N N . PRO B 1 54 ? -22.765 9.446 -6.604 1 48.86 54 PRO B N 1
ATOM 1689 C CA . PRO B 1 54 ? -23.976 10.268 -6.567 1 48.86 54 PRO B CA 1
ATOM 1690 C C . PRO B 1 54 ? -23.84 11.479 -5.648 1 48.86 54 PRO B C 1
ATOM 1692 O O . PRO B 1 54 ? -22.907 11.546 -4.843 1 48.86 54 PRO B O 1
ATOM 1695 N N . ALA B 1 55 ? -25.062 12.262 -5.512 1 44.76 55 ALA B N 1
ATOM 1696 C CA . ALA B 1 55 ? -25.176 13.376 -4.575 1 44.76 55 ALA B CA 1
ATOM 1697 C C . ALA B 1 55 ? -24.547 13.028 -3.229 1 44.76 55 ALA B C 1
ATOM 1699 O O . ALA B 1 55 ? -25.18 12.382 -2.39 1 44.76 55 ALA B O 1
ATOM 1700 N N . ALA B 1 56 ? -23.474 12.309 -3.236 1 45.68 56 ALA B N 1
ATOM 1701 C CA . ALA B 1 56 ? -22.857 12.089 -1.931 1 45.68 56 ALA B CA 1
ATOM 1702 C C . ALA B 1 56 ? -23.305 13.148 -0.927 1 45.68 56 ALA B C 1
ATOM 1704 O O . ALA B 1 56 ? -23.3 14.343 -1.232 1 45.68 56 ALA B O 1
ATOM 1705 N N . THR B 1 57 ? -24.122 12.847 -0.176 1 44.1 57 THR B N 1
ATOM 1706 C CA . THR B 1 57 ? -24.532 13.716 0.922 1 44.1 57 THR B CA 1
ATOM 1707 C C . THR B 1 57 ? -23.33 14.456 1.503 1 44.1 57 THR B C 1
ATOM 1709 O O . THR B 1 57 ? -22.405 13.833 2.027 1 44.1 57 THR B O 1
ATOM 1712 N N . ARG B 1 58 ? -22.958 15.497 0.812 1 49.43 58 ARG B N 1
ATOM 1713 C CA . ARG B 1 58 ? -22.115 16.505 1.446 1 49.43 58 ARG B CA 1
ATOM 1714 C C . ARG B 1 58 ? -22.35 16.548 2.952 1 49.43 58 ARG B C 1
ATOM 1716 O O . ARG B 1 58 ? -23.032 17.445 3.454 1 49.43 58 ARG B O 1
ATOM 1723 N N . GLU B 1 59 ? -22.923 15.399 3.393 1 46.78 59 GLU B N 1
ATOM 1724 C CA . GLU B 1 59 ? -22.998 15.648 4.83 1 46.78 59 GLU B CA 1
ATOM 1725 C C . GLU B 1 59 ? -21.659 16.136 5.376 1 46.78 59 GLU B C 1
ATOM 1727 O O . GLU B 1 59 ? -20.647 15.441 5.266 1 46.78 59 GLU B O 1
ATOM 1732 N N . ARG B 1 60 ? -21.515 17.389 5.142 1 48.83 60 ARG B N 1
ATOM 1733 C CA . ARG B 1 60 ? -20.434 18.06 5.856 1 48.83 60 ARG B CA 1
ATOM 1734 C C . ARG B 1 60 ? -20.274 17.495 7.263 1 48.83 60 ARG B C 1
ATOM 1736 O O . ARG B 1 60 ? -21.13 17.707 8.124 1 48.83 60 ARG B O 1
ATOM 1743 N N . LEU B 1 61 ? -19.916 16.28 7.427 1 47.47 61 LEU B N 1
ATOM 1744 C CA . LEU B 1 61 ? -19.569 16.018 8.82 1 47.47 61 LEU B CA 1
ATOM 1745 C C . LEU B 1 61 ? -19.147 17.303 9.525 1 47.47 61 LEU B C 1
ATOM 1747 O O . LEU B 1 61 ? -18.406 18.111 8.961 1 47.47 61 LEU B O 1
ATOM 1751 N N . SER B 1 62 ? -19.964 17.896 10.296 1 48.41 62 SER B N 1
ATOM 1752 C CA . SER B 1 62 ? -19.627 19.011 11.175 1 48.41 62 SER B CA 1
ATOM 1753 C C . SER B 1 62 ? -18.205 18.882 11.711 1 48.41 62 SER B C 1
ATOM 1755 O O . SER B 1 62 ? -17.979 18.239 12.738 1 48.41 62 SER B O 1
ATOM 1757 N N . VAL B 1 63 ? -17.23 18.779 10.918 1 52.94 63 VAL B N 1
ATOM 1758 C CA . VAL B 1 63 ? -15.816 18.873 11.263 1 52.94 63 VAL B CA 1
ATOM 1759 C C . VAL B 1 63 ? -15.625 19.88 12.395 1 52.94 63 VAL B C 1
ATOM 1761 O O . VAL B 1 63 ? -14.583 19.893 13.055 1 52.94 63 VAL B O 1
ATOM 1764 N N . ASP B 1 64 ? -16.788 20.663 12.588 1 55.89 64 ASP B N 1
ATOM 1765 C CA . ASP B 1 64 ? -16.629 21.738 13.562 1 55.89 64 ASP B CA 1
ATOM 1766 C C . ASP B 1 64 ? -16.299 21.181 14.946 1 55.89 64 ASP B C 1
ATOM 1768 O O . ASP B 1 64 ? -15.627 21.84 15.742 1 55.89 64 ASP B O 1
ATOM 1772 N N . GLN B 1 65 ? -16.603 19.848 15.154 1 63.51 65 GLN B N 1
ATOM 1773 C CA . GLN B 1 65 ? -16.339 19.428 16.526 1 63.51 65 GLN B CA 1
ATOM 1774 C C . GLN B 1 65 ? -15.157 18.465 16.589 1 63.51 65 GLN B C 1
ATOM 1776 O O . GLN B 1 65 ? -14.707 18.097 17.676 1 63.51 65 GLN B O 1
ATOM 1781 N N . MET B 1 66 ? -14.511 18.343 15.396 1 70.84 66 MET B N 1
ATOM 1782 C CA . MET B 1 66 ? -13.426 17.367 15.424 1 70.84 66 MET B CA 1
ATOM 1783 C C . MET B 1 66 ? -12.07 18.057 15.31 1 70.84 66 MET B C 1
ATOM 1785 O O . MET B 1 66 ? -11.968 19.142 14.736 1 70.84 66 MET B O 1
ATOM 1789 N N . ASP B 1 67 ? -11.18 17.401 15.985 1 82.2 67 ASP B N 1
ATOM 1790 C CA . ASP B 1 67 ? -9.781 17.73 15.729 1 82.2 67 ASP B CA 1
ATOM 1791 C C . ASP B 1 67 ? -9.465 17.658 14.237 1 82.2 67 ASP B C 1
ATOM 1793 O O . ASP B 1 67 ? -9.824 16.687 13.567 1 82.2 67 ASP B O 1
ATOM 1797 N N . PRO B 1 68 ? -9.027 18.801 13.631 1 84.47 68 PRO B N 1
ATOM 1798 C CA . PRO B 1 68 ? -8.759 18.839 12.191 1 84.47 68 PRO B CA 1
ATOM 1799 C C . PRO B 1 68 ? -7.915 17.659 11.717 1 84.47 68 PRO B C 1
ATOM 1801 O O . PRO B 1 68 ? -8.111 17.162 10.605 1 84.47 68 PRO B O 1
ATOM 1804 N N . GLY B 1 69 ? -7.006 17.251 12.587 1 87.48 69 GLY B N 1
ATOM 1805 C CA . GLY B 1 69 ? -6.187 16.1 12.243 1 87.48 69 GLY B CA 1
ATOM 1806 C C . GLY B 1 69 ? -6.985 14.816 12.114 1 87.48 69 GLY B C 1
ATOM 1807 O O . GLY B 1 69 ? -6.761 14.03 11.192 1 87.48 69 GLY B O 1
ATOM 1808 N N . GLU B 1 70 ? -7.898 14.617 12.969 1 88.42 70 GLU B N 1
ATOM 1809 C CA . GLU B 1 70 ? -8.769 13.447 12.915 1 88.42 70 GLU B CA 1
ATOM 1810 C C . GLU B 1 70 ? -9.694 13.503 11.703 1 88.42 70 GLU B C 1
ATOM 1812 O O . GLU B 1 70 ? -9.967 12.477 11.076 1 88.42 70 GLU B O 1
ATOM 1817 N N . ALA B 1 71 ? -10.143 14.675 11.48 1 91.6 71 ALA B N 1
ATOM 1818 C CA . ALA B 1 71 ? -10.985 14.863 10.302 1 91.6 71 ALA B CA 1
ATOM 1819 C C . ALA B 1 71 ? -10.232 14.5 9.026 1 91.6 71 ALA B C 1
ATOM 1821 O O . ALA B 1 71 ? -10.788 13.86 8.129 1 91.6 71 ALA B O 1
ATOM 1822 N N . MET B 1 72 ? -8.99 14.913 8.987 1 94.51 72 MET B N 1
ATOM 1823 C CA . MET B 1 72 ? -8.167 14.593 7.824 1 94.51 72 MET B CA 1
ATOM 1824 C C . MET B 1 72 ? -7.974 13.086 7.693 1 94.51 72 MET B C 1
ATOM 1826 O O . MET B 1 72 ? -8.108 12.531 6.6 1 94.51 72 MET B O 1
ATOM 1830 N N . ASP B 1 73 ? -7.724 12.427 8.767 1 94.4 73 ASP B N 1
ATOM 1831 C CA . ASP B 1 73 ? -7.544 10.978 8.75 1 94.4 73 ASP B CA 1
ATOM 1832 C C . ASP B 1 73 ? -8.799 10.276 8.237 1 94.4 73 ASP B C 1
ATOM 1834 O O . ASP B 1 73 ? -8.71 9.328 7.453 1 94.4 73 ASP B O 1
ATOM 1838 N N . ARG B 1 74 ? -9.921 10.679 8.674 1 93.79 74 ARG B N 1
ATOM 1839 C CA . ARG B 1 74 ? -11.177 10.099 8.208 1 93.79 74 ARG B CA 1
ATOM 1840 C C . ARG B 1 74 ? -11.351 10.304 6.707 1 93.79 74 ARG B C 1
ATOM 1842 O O . ARG B 1 74 ? -11.832 9.412 6.005 1 93.79 74 ARG B O 1
ATOM 1849 N N . LEU B 1 75 ? -11.004 11.463 6.287 1 94.88 75 LEU B N 1
ATOM 1850 C CA . LEU B 1 75 ? -11.091 11.769 4.863 1 94.88 75 LEU B CA 1
ATOM 1851 C C . LEU B 1 75 ? -10.196 10.839 4.051 1 94.88 75 LEU B C 1
ATOM 1853 O O . LEU B 1 75 ? -10.602 10.343 2.998 1 94.88 75 LEU B O 1
ATOM 1857 N N . PHE B 1 76 ? -8.976 10.586 4.507 1 96.9 76 PHE B N 1
ATOM 1858 C CA . PHE B 1 76 ? -8.062 9.688 3.81 1 96.9 76 PHE B CA 1
ATOM 1859 C C . PHE B 1 76 ? -8.618 8.27 3.773 1 96.9 76 PHE B C 1
ATOM 1861 O O . PHE B 1 76 ? -8.438 7.553 2.787 1 96.9 76 PHE B O 1
ATOM 1868 N N . LEU B 1 77 ? -9.338 7.91 4.762 1 96.71 77 LEU B N 1
ATOM 1869 C CA . LEU B 1 77 ? -9.988 6.604 4.755 1 96.71 77 LEU B CA 1
ATOM 1870 C C . LEU B 1 77 ? -11.119 6.565 3.731 1 96.71 77 LEU B C 1
ATOM 1872 O O . LEU B 1 77 ? -11.321 5.55 3.062 1 96.71 77 LEU B O 1
ATOM 1876 N N . GLU B 1 78 ? -11.824 7.625 3.651 1 93.93 78 GLU B N 1
ATOM 1877 C CA . GLU B 1 78 ? -12.868 7.71 2.634 1 93.93 78 GLU B CA 1
ATOM 1878 C C . GLU B 1 78 ? -12.282 7.589 1.23 1 93.93 78 GLU B C 1
ATOM 1880 O O . GLU B 1 78 ? -12.843 6.9 0.376 1 93.93 78 GLU B O 1
ATOM 1885 N N . ILE B 1 79 ? -11.231 8.239 1.024 1 95.71 79 ILE B N 1
ATOM 1886 C CA . ILE B 1 79 ? -10.559 8.167 -0.269 1 95.71 79 ILE B CA 1
ATOM 1887 C C . ILE B 1 79 ? -10.111 6.732 -0.538 1 95.71 79 ILE B C 1
ATOM 1889 O O . ILE B 1 79 ? -10.341 6.197 -1.625 1 95.71 79 ILE B O 1
ATOM 1893 N N . ALA B 1 80 ? -9.458 6.131 0.455 1 96.28 80 ALA B N 1
ATOM 1894 C CA . ALA B 1 80 ? -9.037 4.74 0.31 1 96.28 80 ALA B CA 1
ATOM 1895 C C . ALA B 1 80 ? -10.225 3.839 -0.017 1 96.28 80 ALA B C 1
ATOM 1897 O O . ALA B 1 80 ? -10.099 2.894 -0.799 1 96.28 80 ALA B O 1
ATOM 1898 N N . GLY B 1 81 ? -11.368 4.118 0.544 1 93.83 81 GLY B N 1
ATOM 1899 C CA . GLY B 1 81 ? -12.579 3.342 0.327 1 93.83 81 GLY B CA 1
ATOM 1900 C C . GLY B 1 81 ? -13.044 3.353 -1.116 1 93.83 81 GLY B C 1
ATOM 1901 O O . GLY B 1 81 ? -13.686 2.406 -1.575 1 93.83 81 GLY B O 1
ATOM 1902 N N . ALA B 1 82 ? -12.696 4.367 -1.83 1 89.38 82 ALA B N 1
ATOM 1903 C CA . ALA B 1 82 ? -13.085 4.499 -3.232 1 89.38 82 ALA B CA 1
ATOM 1904 C C . ALA B 1 82 ? -12.375 3.462 -4.098 1 89.38 82 ALA B C 1
ATOM 1906 O O . ALA B 1 82 ? -12.776 3.217 -5.238 1 89.38 82 ALA B O 1
ATOM 1907 N N . SER B 1 83 ? -11.335 2.863 -3.596 1 90.37 83 SER B N 1
ATOM 1908 C CA . SER B 1 83 ? -10.575 1.861 -4.336 1 90.37 83 SER B CA 1
ATOM 1909 C C . SER B 1 83 ? -11.316 0.529 -4.382 1 90.37 83 SER B C 1
ATOM 1911 O O . SER B 1 83 ? -10.981 -0.346 -5.184 1 90.37 83 SER B O 1
ATOM 1913 N N . GLY B 1 84 ? -12.293 0.297 -3.443 1 91.15 84 GLY B N 1
ATOM 1914 C CA . GLY B 1 84 ? -12.994 -0.973 -3.341 1 91.15 84 GLY B CA 1
ATOM 1915 C C . GLY B 1 84 ? -12.15 -2.073 -2.727 1 91.15 84 GLY B C 1
ATOM 1916 O O . GLY B 1 84 ? -12.501 -3.252 -2.81 1 91.15 84 GLY B O 1
ATOM 1917 N N . SER B 1 85 ? -11.028 -1.753 -2.119 1 95.43 85 SER B N 1
ATOM 1918 C CA . SER B 1 85 ? -10.1 -2.72 -1.541 1 95.43 85 SER B CA 1
ATOM 1919 C C . SER B 1 85 ? -10.037 -2.586 -0.023 1 95.43 85 SER B C 1
ATOM 1921 O O . SER B 1 85 ? -9.626 -1.547 0.498 1 95.43 85 SER B O 1
ATOM 1923 N N . ALA B 1 86 ? -10.404 -3.623 0.686 1 96.79 86 ALA B N 1
ATOM 1924 C CA . ALA B 1 86 ? -10.284 -3.625 2.142 1 96.79 86 ALA B CA 1
ATOM 1925 C C . ALA B 1 86 ? -8.823 -3.524 2.572 1 96.79 86 ALA B C 1
ATOM 1927 O O . ALA B 1 86 ? -8.513 -2.926 3.605 1 96.79 86 ALA B O 1
ATOM 1928 N N . GLU B 1 87 ? -7.937 -4.074 1.759 1 97.58 87 GLU B N 1
ATOM 1929 C CA . GLU B 1 87 ? -6.505 -3.992 2.03 1 97.58 87 GLU B CA 1
ATOM 1930 C C . GLU B 1 87 ? -6.009 -2.551 1.949 1 97.58 87 GLU B C 1
ATOM 1932 O O . GLU B 1 87 ? -5.165 -2.134 2.745 1 97.58 87 GLU B O 1
ATOM 1937 N N . HIS B 1 88 ? -6.499 -1.839 0.941 1 97.49 88 HIS B N 1
ATOM 1938 C CA . HIS B 1 88 ? -6.132 -0.435 0.791 1 97.49 88 HIS B CA 1
ATOM 1939 C C . HIS B 1 88 ? -6.572 0.381 2.002 1 97.49 88 HIS B C 1
ATOM 1941 O O . HIS B 1 88 ? -5.79 1.167 2.543 1 97.49 88 HIS B O 1
ATOM 1947 N N . VAL B 1 89 ? -7.794 0.192 2.462 1 97.54 89 VAL B N 1
ATOM 1948 C CA . VAL B 1 89 ? -8.336 0.893 3.621 1 97.54 89 VAL B CA 1
ATOM 1949 C C . VAL B 1 89 ? -7.509 0.559 4.86 1 97.54 89 VAL B C 1
ATOM 1951 O O . VAL B 1 89 ? -7.15 1.45 5.634 1 97.54 89 VAL B O 1
ATOM 1954 N N . ALA B 1 90 ? -7.156 -0.673 4.994 1 97.79 90 ALA B N 1
ATOM 1955 C CA . ALA B 1 90 ? -6.368 -1.108 6.145 1 97.79 90 ALA B CA 1
ATOM 1956 C C . ALA B 1 90 ? -4.983 -0.469 6.134 1 97.79 90 ALA B C 1
ATOM 1958 O O . ALA B 1 90 ? -4.457 -0.093 7.185 1 97.79 90 ALA B O 1
ATOM 1959 N N . ALA B 1 91 ? -4.392 -0.394 4.994 1 98.23 91 ALA B N 1
ATOM 1960 C CA . ALA B 1 91 ? -3.073 0.221 4.873 1 98.23 91 ALA B CA 1
ATOM 1961 C C . ALA B 1 91 ? -3.111 1.688 5.291 1 98.23 91 ALA B C 1
ATOM 1963 O O . ALA B 1 91 ? -2.234 2.156 6.021 1 98.23 91 ALA B O 1
ATOM 1964 N N . ILE B 1 92 ? -4.13 2.397 4.851 1 98.22 92 ILE B N 1
ATOM 1965 C CA . ILE B 1 92 ? -4.264 3.808 5.195 1 98.22 92 ILE B CA 1
ATOM 1966 C C . ILE B 1 92 ? -4.567 3.95 6.684 1 98.22 92 ILE B C 1
ATOM 1968 O O . ILE B 1 92 ? -4.04 4.846 7.349 1 98.22 92 ILE B O 1
ATOM 1972 N N . ALA B 1 93 ? -5.394 3.087 7.235 1 97.84 93 ALA B N 1
ATOM 1973 C CA . ALA B 1 93 ? -5.689 3.105 8.666 1 97.84 93 ALA B CA 1
ATOM 1974 C C . ALA B 1 93 ? -4.421 2.904 9.49 1 97.84 93 ALA B C 1
ATOM 1976 O O . ALA B 1 93 ? -4.211 3.588 10.495 1 97.84 93 ALA B O 1
ATOM 1977 N N . GLN B 1 94 ? -3.617 1.993 9.037 1 97.16 94 GLN B N 1
ATOM 1978 C CA . GLN B 1 94 ? -2.352 1.743 9.721 1 97.16 94 GLN B CA 1
ATOM 1979 C C . GLN B 1 94 ? -1.45 2.973 9.675 1 97.16 94 GLN B C 1
ATOM 1981 O O . GLN B 1 94 ? -0.833 3.335 10.679 1 97.16 94 GLN B O 1
ATOM 1986 N N . LEU B 1 95 ? -1.345 3.591 8.556 1 97.59 95 LEU B N 1
ATOM 1987 C CA . LEU B 1 95 ? -0.534 4.793 8.398 1 97.59 95 LEU B CA 1
ATOM 1988 C C . LEU B 1 95 ? -1.055 5.921 9.282 1 97.59 95 LEU B C 1
ATOM 1990 O O . LEU B 1 95 ? -0.271 6.639 9.907 1 97.59 95 LEU B O 1
ATOM 1994 N N . ASN B 1 96 ? -2.415 6.077 9.292 1 96.57 96 ASN B N 1
ATOM 1995 C CA . ASN B 1 96 ? -3.016 7.06 10.187 1 96.57 96 ASN B CA 1
ATOM 1996 C C . ASN B 1 96 ? -2.578 6.845 11.633 1 96.57 96 ASN B C 1
ATOM 1998 O O . ASN B 1 96 ? -2.224 7.799 12.327 1 96.57 96 ASN B O 1
ATOM 2002 N N . GLY B 1 97 ? -2.585 5.6 12.068 1 95.73 97 GLY B N 1
ATOM 2003 C CA . GLY B 1 97 ? -2.154 5.275 13.418 1 95.73 97 GLY B CA 1
ATOM 2004 C C . GLY B 1 97 ? -0.703 5.629 13.683 1 95.73 97 GLY B C 1
ATOM 2005 O O . GLY B 1 97 ? -0.374 6.171 14.74 1 95.73 97 GLY B O 1
ATOM 2006 N N . ARG B 1 98 ? 0.159 5.379 12.756 1 95.88 98 ARG B N 1
ATOM 2007 C CA . ARG B 1 98 ? 1.591 5.607 12.923 1 95.88 98 ARG B CA 1
ATOM 2008 C C . ARG B 1 98 ? 1.917 7.096 12.887 1 95.88 98 ARG B C 1
ATOM 2010 O O . ARG B 1 98 ? 2.903 7.536 13.481 1 95.88 98 ARG B O 1
ATOM 2017 N N . LEU B 1 99 ? 1.056 7.878 12.24 1 96.13 99 LEU B N 1
ATOM 2018 C CA . LEU B 1 99 ? 1.314 9.306 12.089 1 96.13 99 LEU B CA 1
ATOM 2019 C C . LEU B 1 99 ? 0.549 10.11 13.135 1 96.13 99 LEU B C 1
ATOM 2021 O O . LEU B 1 99 ? 0.791 11.307 13.302 1 96.13 99 LEU B O 1
ATOM 2025 N N . ALA B 1 100 ? -0.309 9.473 13.923 1 93.93 100 ALA B N 1
ATOM 2026 C CA . ALA B 1 100 ? -1.171 10.118 14.909 1 93.93 100 ALA B CA 1
ATOM 2027 C C . ALA B 1 100 ? -0.35 10.909 15.923 1 93.93 100 ALA B C 1
ATOM 2029 O O . ALA B 1 100 ? -0.701 12.04 16.268 1 93.93 100 ALA B O 1
ATOM 2030 N N . PRO B 1 101 ? 0.816 10.393 16.38 1 92.22 101 PRO B N 1
ATOM 2031 C CA . PRO B 1 101 ? 1.587 11.13 17.383 1 92.22 101 PRO B CA 1
ATOM 2032 C C . PRO B 1 101 ? 2.123 12.459 16.855 1 92.22 101 PRO B C 1
ATOM 2034 O O . PRO B 1 101 ? 2.52 13.324 17.64 1 92.22 101 PRO B O 1
ATOM 2037 N N . LEU B 1 102 ? 2.111 12.649 15.585 1 94.41 102 LEU B N 1
ATOM 2038 C CA 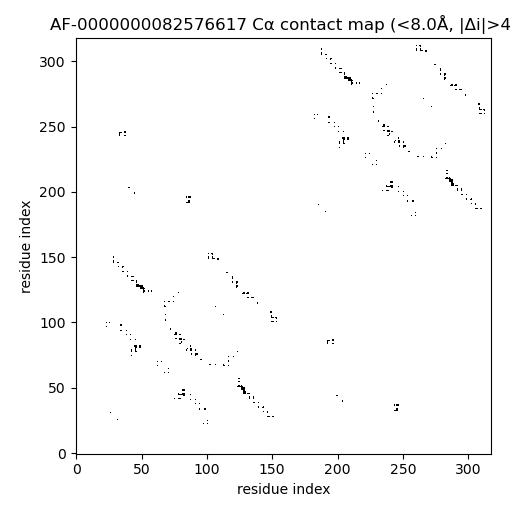. LEU B 1 102 ? 2.703 13.84 14.986 1 94.41 102 LEU B CA 1
ATOM 2039 C C . LEU B 1 102 ? 1.649 14.919 14.762 1 94.41 102 LEU B C 1
ATOM 2041 O O . LEU B 1 102 ? 1.983 16.063 14.448 1 94.41 102 LEU B O 1
ATOM 2045 N N . ARG B 1 103 ? 0.425 14.66 14.928 1 91.83 103 ARG B N 1
ATOM 2046 C CA . ARG B 1 103 ? -0.674 15.544 14.553 1 91.83 103 ARG B CA 1
ATOM 2047 C C . ARG B 1 103 ? -0.595 16.866 15.308 1 91.83 103 ARG B C 1
ATOM 2049 O O . ARG B 1 103 ? -0.832 17.931 14.733 1 91.83 103 ARG B O 1
ATOM 2056 N N . ARG B 1 104 ? -0.316 16.79 16.564 1 90.19 104 ARG B N 1
ATOM 2057 C CA . ARG B 1 104 ? -0.236 18.017 17.35 1 90.19 104 ARG B CA 1
ATOM 2058 C C . ARG B 1 104 ? 0.853 18.94 16.814 1 90.19 104 ARG B C 1
ATOM 2060 O O . ARG B 1 104 ? 0.673 20.159 16.769 1 90.19 104 ARG B O 1
ATOM 2067 N N . ALA B 1 105 ? 1.975 18.354 16.505 1 93.79 105 ALA B N 1
ATOM 2068 C CA . ALA B 1 105 ? 3.057 19.143 15.92 1 93.79 105 ALA B CA 1
ATOM 2069 C C . ALA B 1 105 ? 2.623 19.775 14.601 1 93.79 105 ALA B C 1
ATOM 2071 O O . ALA B 1 105 ? 2.96 20.927 14.317 1 93.79 105 ALA B O 1
ATOM 2072 N N . GLU B 1 106 ? 1.87 19.031 13.808 1 93.75 106 GLU B N 1
ATOM 2073 C CA . GLU B 1 106 ? 1.378 19.567 12.543 1 93.75 106 GLU B CA 1
ATOM 2074 C C . GLU B 1 106 ? 0.465 20.769 12.77 1 93.75 106 GLU B C 1
ATOM 2076 O O . GLU B 1 106 ? 0.51 21.74 12.013 1 93.75 106 GLU B O 1
ATOM 2081 N N . PHE B 1 107 ? -0.324 20.715 13.783 1 90.14 107 PHE B N 1
ATOM 2082 C CA . PHE B 1 107 ? -1.213 21.82 14.122 1 90.14 107 PHE B CA 1
ATOM 2083 C C . PHE B 1 107 ? -0.416 23.086 14.415 1 90.14 107 PHE B C 1
ATOM 2085 O O . PHE B 1 107 ? -0.862 24.193 14.104 1 90.14 107 PHE B O 1
ATOM 2092 N N . ARG B 1 108 ? 0.715 22.921 14.975 1 91.45 108 ARG B N 1
ATOM 2093 C CA . ARG B 1 108 ? 1.546 24.062 15.346 1 91.45 108 ARG B CA 1
ATOM 2094 C C . ARG B 1 108 ? 2.272 24.629 14.131 1 91.45 108 ARG B C 1
ATOM 2096 O O . ARG B 1 108 ? 2.517 25.835 14.055 1 91.45 108 ARG B O 1
ATOM 2103 N N . ILE B 1 109 ? 2.551 23.81 13.25 1 94.69 109 ILE B N 1
ATOM 2104 C CA . ILE B 1 109 ? 3.405 24.183 12.128 1 94.69 109 ILE B CA 1
ATOM 2105 C C . ILE B 1 109 ? 2.548 24.711 10.98 1 94.69 109 ILE B C 1
ATOM 2107 O O . ILE B 1 109 ? 2.947 25.642 10.276 1 94.69 109 ILE B O 1
ATOM 2111 N N . PHE B 1 110 ? 1.352 24.074 10.836 1 94.32 110 PHE B N 1
ATOM 2112 C CA . PHE B 1 110 ? 0.508 24.437 9.703 1 94.32 110 PHE B CA 1
ATOM 2113 C C . PHE B 1 110 ? -0.72 25.21 10.169 1 94.32 110 PHE B C 1
ATOM 2115 O O . PHE B 1 110 ? -1.418 24.779 11.09 1 94.32 110 PHE B O 1
ATOM 2122 N N . ASP B 1 111 ? -1.12 26.327 9.529 1 90.05 111 ASP B N 1
ATOM 2123 C CA . ASP B 1 111 ? -2.216 27.2 9.938 1 90.05 111 ASP B CA 1
ATOM 2124 C C . ASP B 1 111 ? -3.429 27.022 9.027 1 90.05 111 ASP B C 1
ATOM 2126 O O . ASP B 1 111 ? -4.463 27.662 9.229 1 90.05 111 ASP B O 1
ATOM 2130 N N . ASN B 1 112 ? -3.374 26.182 8.158 1 91.86 112 ASN B N 1
ATOM 2131 C CA . ASN B 1 112 ? -4.422 26.078 7.147 1 91.86 112 ASN B CA 1
ATOM 2132 C C . ASN B 1 112 ? -4.993 24.665 7.076 1 91.86 112 ASN B C 1
ATOM 2134 O O . ASN B 1 112 ? -5.359 24.192 5.998 1 91.86 112 ASN B O 1
ATOM 2138 N N . LEU B 1 113 ? -5.005 23.958 8.188 1 91.06 113 LEU B N 1
ATOM 2139 C CA . LEU B 1 113 ? -5.414 22.558 8.212 1 91.06 113 LEU B CA 1
ATOM 2140 C C . LEU B 1 113 ? -6.876 22.412 7.804 1 91.06 113 LEU B C 1
ATOM 2142 O O . LEU B 1 113 ? -7.234 21.472 7.091 1 91.06 113 LEU B O 1
ATOM 2146 N N . VAL B 1 114 ? -7.707 23.307 8.245 1 89.66 114 VAL B N 1
ATOM 2147 C CA . VAL B 1 114 ? -9.128 23.265 7.915 1 89.66 114 VAL B CA 1
ATOM 2148 C C . VAL B 1 114 ? -9.319 23.507 6.42 1 89.66 114 VAL B C 1
ATOM 2150 O O . VAL B 1 114 ? -10.089 22.801 5.764 1 89.66 114 VAL B O 1
ATOM 2153 N N . GLU B 1 115 ? -8.656 24.467 5.889 1 92.2 115 GLU B N 1
ATOM 2154 C CA . GLU B 1 115 ? -8.718 24.771 4.462 1 92.2 115 GLU B CA 1
ATOM 2155 C C . GLU B 1 115 ? -8.217 23.597 3.625 1 92.2 115 GLU B C 1
ATOM 2157 O O . GLU B 1 115 ? -8.77 23.304 2.564 1 92.2 115 GLU B O 1
ATOM 2162 N N . GLU B 1 116 ? -7.158 22.983 4.113 1 94.43 116 GLU B N 1
ATOM 2163 C CA . GLU B 1 116 ? -6.647 21.798 3.43 1 94.43 116 GLU B CA 1
ATOM 2164 C C . GLU B 1 116 ? -7.702 20.697 3.374 1 94.43 116 GLU B C 1
ATOM 2166 O O . GLU B 1 116 ? -7.922 20.094 2.321 1 94.43 116 GLU B O 1
ATOM 2171 N N . HIS B 1 117 ? -8.294 20.452 4.514 1 93.63 117 HIS B N 1
ATOM 2172 C CA . HIS B 1 117 ? -9.337 19.435 4.582 1 93.63 117 HIS B CA 1
ATOM 2173 C C . HIS B 1 117 ? -10.477 19.75 3.619 1 93.63 117 HIS B C 1
ATOM 2175 O O . HIS B 1 117 ? -10.903 18.885 2.851 1 93.63 117 HIS B O 1
ATOM 2181 N N . GLU B 1 118 ? -10.92 20.954 3.633 1 91.62 118 GLU B N 1
ATOM 2182 C CA . GLU B 1 118 ? -12.037 21.357 2.783 1 91.62 118 GLU B CA 1
ATOM 2183 C C . GLU B 1 118 ? -11.679 21.231 1.305 1 91.62 118 GLU B C 1
ATOM 2185 O O . GLU B 1 118 ? -12.497 20.782 0.499 1 91.62 118 GLU B O 1
ATOM 2190 N N . GLY B 1 119 ? -10.511 21.665 0.929 1 93.52 119 GLY B N 1
ATOM 2191 C CA . GLY B 1 119 ? -10.061 21.555 -0.45 1 93.52 119 GLY B CA 1
ATOM 2192 C C . GLY B 1 119 ? -10.043 20.127 -0.96 1 93.52 119 GLY B C 1
ATOM 2193 O O . GLY B 1 119 ? -10.509 19.852 -2.068 1 93.52 119 GLY B O 1
ATOM 2194 N N . ILE B 1 120 ? -9.549 19.198 -0.146 1 94.58 120 ILE B N 1
ATOM 2195 C CA . ILE B 1 120 ? -9.465 17.792 -0.526 1 94.58 120 ILE B CA 1
ATOM 2196 C C . ILE B 1 120 ? -10.867 17.19 -0.584 1 94.58 120 ILE B C 1
ATOM 2198 O O . ILE B 1 120 ? -11.195 16.453 -1.518 1 94.58 120 ILE B O 1
ATOM 2202 N N . ARG B 1 121 ? -11.679 17.494 0.366 1 92.16 121 ARG B N 1
ATOM 2203 C CA . ARG B 1 121 ? -13.049 16.992 0.396 1 92.16 121 ARG B CA 1
ATOM 2204 C C . ARG B 1 121 ? -13.818 17.422 -0.849 1 92.16 121 ARG B C 1
ATOM 2206 O O . ARG B 1 121 ? -14.516 16.614 -1.464 1 92.16 121 ARG B O 1
ATOM 2213 N N . ASP B 1 122 ? -13.683 18.665 -1.183 1 90.91 122 ASP B N 1
ATOM 2214 C CA . ASP B 1 122 ? -14.374 19.188 -2.358 1 90.91 122 ASP B CA 1
ATOM 2215 C C . ASP B 1 122 ? -13.973 18.423 -3.617 1 90.91 122 ASP B C 1
ATOM 2217 O O . ASP B 1 122 ? -14.826 18.069 -4.434 1 90.91 122 ASP B O 1
ATOM 2221 N N . ARG B 1 123 ? -12.693 18.152 -3.766 1 93.41 123 ARG B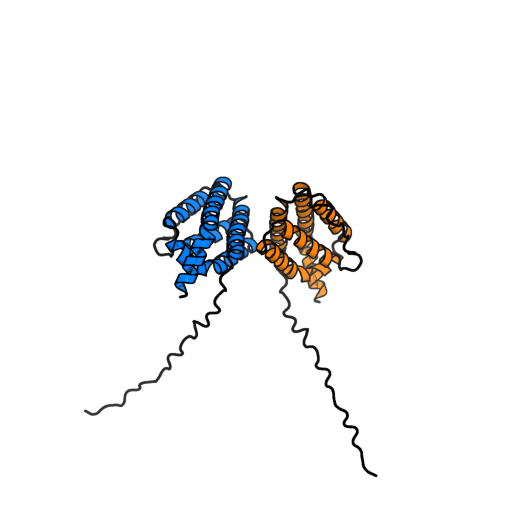 N 1
ATOM 2222 C CA . ARG B 1 123 ? -12.221 17.43 -4.943 1 93.41 123 ARG B CA 1
ATOM 2223 C C . ARG B 1 123 ? -12.704 15.984 -4.929 1 93.41 123 ARG B C 1
ATOM 2225 O O . ARG B 1 123 ? -12.985 15.407 -5.981 1 93.41 123 ARG B O 1
ATOM 2232 N N . LEU B 1 124 ? -12.766 15.398 -3.769 1 92.54 124 LEU B N 1
ATOM 2233 C CA . LEU B 1 124 ? -13.298 14.046 -3.641 1 92.54 124 LEU B CA 1
ATOM 2234 C C . LEU B 1 124 ? -14.746 13.984 -4.114 1 92.54 124 LEU B C 1
ATOM 2236 O O . LEU B 1 124 ? -15.115 13.095 -4.885 1 92.54 124 LEU B O 1
ATOM 2240 N N . LEU B 1 125 ? -15.48 14.912 -3.743 1 89.09 125 LEU B N 1
ATOM 2241 C CA . LEU B 1 125 ? -16.901 14.937 -4.07 1 89.09 125 LEU B CA 1
ATOM 2242 C C . LEU B 1 125 ? -17.112 15.216 -5.555 1 89.09 125 LEU B C 1
ATOM 2244 O O . LEU B 1 125 ? -18.083 14.739 -6.148 1 89.09 125 LEU B O 1
ATOM 2248 N N . ASP B 1 126 ? -16.197 15.967 -6.136 1 89.14 126 ASP B N 1
ATOM 2249 C CA . ASP B 1 126 ? -16.265 16.281 -7.559 1 89.14 126 ASP B CA 1
ATOM 2250 C C . ASP B 1 126 ? -15.951 15.052 -8.409 1 89.14 126 ASP B C 1
ATOM 2252 O O . ASP B 1 126 ? -16.228 15.034 -9.61 1 89.14 126 ASP B O 1
ATOM 2256 N N . GLY B 1 127 ? -15.309 14.1 -7.82 1 90.38 127 GLY B N 1
ATOM 2257 C CA . GLY B 1 127 ? -14.973 12.877 -8.531 1 90.38 127 GLY B CA 1
ATOM 2258 C C . GLY B 1 127 ? -13.851 13.06 -9.536 1 90.38 127 GLY B C 1
ATOM 2259 O O . GLY B 1 127 ? -13.703 12.259 -10.462 1 90.38 127 GLY B O 1
ATOM 2260 N N . ASP B 1 128 ? -13.169 14.13 -9.403 1 89.52 128 ASP B N 1
ATOM 2261 C CA . ASP B 1 128 ? -12.036 14.396 -10.285 1 89.52 128 ASP B CA 1
ATOM 2262 C C . ASP B 1 128 ? -10.752 13.785 -9.73 1 89.52 128 ASP B C 1
ATOM 2264 O O . ASP B 1 128 ? -10.018 14.44 -8.986 1 89.52 128 ASP B O 1
ATOM 2268 N N . GLY B 1 129 ? -10.44 12.622 -10.175 1 93.42 129 GLY B N 1
ATOM 2269 C CA . GLY B 1 129 ? -9.309 11.866 -9.66 1 93.42 129 GLY B CA 1
ATOM 2270 C C . GLY B 1 129 ? -7.976 12.549 -9.899 1 93.42 129 GLY B C 1
ATOM 2271 O O . GLY B 1 129 ? -7.112 12.562 -9.019 1 93.42 129 GLY B O 1
ATOM 2272 N N . ARG B 1 130 ? -7.83 13.108 -11.071 1 94.14 130 ARG B N 1
ATOM 2273 C CA . ARG B 1 130 ? -6.565 13.75 -11.414 1 94.14 130 ARG B CA 1
ATOM 2274 C C . ARG B 1 130 ? -6.311 14.965 -10.528 1 94.14 130 ARG B C 1
ATOM 2276 O O . ARG B 1 130 ? -5.216 15.124 -9.984 1 94.14 130 ARG B O 1
ATOM 2283 N N . SER B 1 131 ? -7.304 15.812 -10.382 1 95.19 131 SER B N 1
ATOM 2284 C CA . SER B 1 131 ? -7.167 16.993 -9.536 1 95.19 131 SER B CA 1
ATOM 2285 C C . SER B 1 131 ? -6.953 16.606 -8.077 1 95.19 131 SER B C 1
ATOM 2287 O O . SER B 1 131 ? -6.172 17.245 -7.368 1 95.19 131 SER B O 1
ATOM 2289 N N . LEU B 1 132 ? -7.655 15.587 -7.642 1 96.61 132 LEU B N 1
ATOM 2290 C CA . LEU B 1 132 ? -7.494 15.123 -6.268 1 96.61 132 LEU B CA 1
ATOM 2291 C C . LEU B 1 132 ? -6.082 14.598 -6.033 1 96.61 132 LEU B C 1
ATOM 2293 O O . LEU B 1 132 ? -5.462 14.909 -5.013 1 96.61 132 LEU B O 1
ATOM 2297 N N . THR B 1 133 ? -5.558 13.833 -6.972 1 97.16 133 THR B N 1
ATOM 2298 C CA . THR B 1 133 ? -4.195 13.324 -6.861 1 97.16 133 THR B CA 1
ATOM 2299 C C . THR B 1 133 ? -3.198 14.472 -6.729 1 97.16 133 THR B C 1
ATOM 2301 O O . THR B 1 133 ? -2.328 14.448 -5.856 1 97.16 133 THR B O 1
ATOM 2304 N N . SER B 1 134 ? -3.338 15.452 -7.563 1 97.71 134 SER B N 1
ATOM 2305 C CA . SER B 1 134 ? -2.446 16.606 -7.534 1 97.71 134 SER B CA 1
ATOM 2306 C C . SER B 1 134 ? -2.513 17.323 -6.19 1 97.71 134 SER B C 1
ATOM 2308 O O . SER B 1 134 ? -1.486 17.746 -5.654 1 97.71 134 SER B O 1
ATOM 2310 N N . LEU B 1 135 ? -3.687 17.478 -5.663 1 97.59 135 LEU B N 1
ATOM 2311 C CA . LEU B 1 135 ? -3.88 18.134 -4.375 1 97.59 135 LEU B CA 1
ATOM 2312 C C . LEU B 1 135 ? -3.243 17.323 -3.251 1 97.59 135 LEU B C 1
ATOM 2314 O O . LEU B 1 135 ? -2.599 17.886 -2.362 1 97.59 135 LEU B O 1
ATOM 2318 N N . LEU B 1 136 ? -3.368 16.046 -3.294 1 97.95 136 LEU B N 1
ATOM 2319 C CA . LEU B 1 136 ? -2.775 15.167 -2.292 1 97.95 136 LEU B CA 1
ATOM 2320 C C . LEU B 1 136 ? -1.252 15.207 -2.366 1 97.95 136 LEU B C 1
ATOM 2322 O O . LEU B 1 136 ? -0.575 15.168 -1.337 1 97.95 136 LEU B O 1
ATOM 2326 N N . GLU B 1 137 ? -0.73 15.26 -3.555 1 97.98 137 GLU B N 1
ATOM 2327 C CA . GLU B 1 137 ? 0.715 15.384 -3.724 1 97.98 137 GLU B CA 1
ATOM 2328 C C . GLU B 1 137 ? 1.232 16.686 -3.12 1 97.98 137 GLU B C 1
ATOM 2330 O O . GLU B 1 137 ? 2.265 16.698 -2.448 1 97.98 137 GLU B O 1
ATOM 2335 N N . ARG B 1 138 ? 0.551 17.799 -3.347 1 97.8 138 ARG B N 1
ATOM 2336 C CA . ARG B 1 138 ? 0.931 19.085 -2.771 1 97.8 138 ARG B CA 1
ATOM 2337 C C . ARG B 1 138 ? 0.851 19.048 -1.248 1 97.8 138 ARG B C 1
ATOM 2339 O O . ARG B 1 138 ? 1.739 19.557 -0.562 1 97.8 138 ARG B O 1
ATOM 2346 N N . TYR B 1 139 ? -0.217 18.474 -0.735 1 97.65 139 TYR B N 1
ATOM 2347 C CA . TYR B 1 139 ? -0.403 18.288 0.7 1 97.65 139 TYR B CA 1
ATOM 2348 C C . TYR B 1 139 ? 0.801 17.59 1.32 1 97.65 139 TYR B C 1
ATOM 2350 O O . TYR B 1 139 ? 1.358 18.064 2.314 1 97.65 139 TYR B O 1
ATOM 2358 N N . HIS B 1 140 ? 1.227 16.521 0.716 1 98.31 140 HIS B N 1
ATOM 2359 C CA . HIS B 1 140 ? 2.295 15.716 1.297 1 98.31 140 HIS B CA 1
ATOM 2360 C C . HIS B 1 140 ? 3.659 16.35 1.052 1 98.31 140 HIS B C 1
ATOM 2362 O O . HIS B 1 140 ? 4.567 16.22 1.876 1 98.31 140 HIS B O 1
ATOM 2368 N N . ARG B 1 141 ? 3.797 17.04 -0.083 1 98.27 141 ARG B N 1
ATOM 2369 C CA . ARG B 1 141 ? 5.046 17.752 -0.334 1 98.27 141 ARG B CA 1
ATOM 2370 C C . ARG B 1 141 ? 5.306 18.797 0.746 1 98.27 141 ARG B C 1
ATOM 2372 O O . ARG B 1 141 ? 6.447 18.986 1.172 1 98.27 141 ARG B O 1
ATOM 2379 N N . ARG B 1 142 ? 4.291 19.495 1.18 1 98.04 142 ARG B N 1
ATOM 2380 C CA . ARG B 1 142 ? 4.422 20.475 2.254 1 98.04 142 ARG B CA 1
ATOM 2381 C C . ARG B 1 142 ? 4.887 19.812 3.546 1 98.04 142 ARG B C 1
ATOM 2383 O O . ARG B 1 142 ? 5.748 20.345 4.248 1 98.04 142 ARG B O 1
ATOM 2390 N N . ARG B 1 143 ? 4.32 18.712 3.871 1 97.95 143 ARG B N 1
ATOM 2391 C CA . ARG B 1 143 ? 4.73 17.981 5.066 1 97.95 143 ARG B CA 1
ATOM 2392 C C . ARG B 1 143 ? 6.158 17.466 4.93 1 97.95 143 ARG B C 1
ATOM 2394 O O . ARG B 1 143 ? 6.924 17.481 5.897 1 97.95 143 ARG B O 1
ATOM 2401 N N . LEU B 1 144 ? 6.496 17.005 3.7 1 98.43 144 LEU B N 1
ATOM 2402 C CA . LEU B 1 144 ? 7.851 16.516 3.467 1 98.43 144 LEU B CA 1
ATOM 2403 C C . LEU B 1 144 ? 8.872 17.631 3.664 1 98.43 144 LEU B C 1
ATOM 2405 O O . LEU B 1 144 ? 9.944 17.404 4.231 1 98.43 144 LEU B O 1
ATOM 2409 N N . ARG B 1 145 ? 8.534 18.808 3.296 1 98.34 145 ARG B N 1
ATOM 2410 C CA . ARG B 1 145 ? 9.421 19.956 3.447 1 98.34 145 ARG B CA 1
ATOM 2411 C C . ARG B 1 145 ? 9.563 20.35 4.913 1 98.34 145 ARG B C 1
ATOM 2413 O O . ARG B 1 145 ? 10.549 20.983 5.299 1 98.34 145 ARG B O 1
ATOM 2420 N N . ALA B 1 146 ? 8.647 19.946 5.706 1 98.18 146 ALA B N 1
ATOM 2421 C CA . ALA B 1 146 ? 8.604 20.398 7.094 1 98.18 146 ALA B CA 1
ATOM 2422 C C . ALA B 1 146 ? 8.999 19.275 8.049 1 98.18 146 ALA B C 1
ATOM 2424 O O . ALA B 1 146 ? 8.848 19.405 9.266 1 98.18 146 ALA B O 1
ATOM 2425 N N . VAL B 1 147 ? 9.465 18.204 7.603 1 98.03 147 VAL B N 1
ATOM 2426 C CA . VAL B 1 147 ? 9.702 17.004 8.399 1 98.03 147 VAL B CA 1
ATOM 2427 C C . VAL B 1 147 ? 10.6 17.34 9.587 1 98.03 147 VAL B C 1
ATOM 2429 O O . VAL B 1 147 ? 10.319 16.938 10.719 1 98.03 147 VAL B O 1
ATOM 2432 N N . SER B 1 148 ? 11.676 18.036 9.381 1 97.18 148 SER B N 1
ATOM 2433 C CA . SER B 1 148 ? 12.593 18.39 10.46 1 97.18 148 SER B CA 1
ATOM 2434 C C . SER B 1 148 ? 11.896 19.232 11.524 1 97.18 148 SER B C 1
ATOM 2436 O O . SER B 1 148 ? 12.063 18.992 12.721 1 97.18 148 SER B O 1
ATOM 2438 N N . ASP B 1 149 ? 11.121 20.209 11.097 1 97.35 149 ASP B N 1
ATOM 2439 C CA . ASP B 1 149 ? 10.394 21.077 12.018 1 97.35 149 ASP B CA 1
ATOM 2440 C C . ASP B 1 149 ? 9.359 20.287 12.815 1 97.35 149 ASP B C 1
ATOM 2442 O O . ASP B 1 149 ? 9.179 20.522 14.012 1 97.35 149 ASP B O 1
ATOM 2446 N N . ILE B 1 150 ? 8.702 19.381 12.13 1 97.02 150 ILE B N 1
ATOM 2447 C CA . ILE B 1 150 ? 7.681 18.561 12.773 1 97.02 150 ILE B CA 1
ATOM 2448 C C . ILE B 1 150 ? 8.317 17.714 13.873 1 97.02 150 ILE B C 1
ATOM 2450 O O . ILE B 1 150 ? 7.821 17.677 15.002 1 97.02 150 ILE B O 1
ATOM 2454 N N . LEU B 1 151 ? 9.39 17.063 13.548 1 96.39 151 LEU B N 1
ATOM 2455 C CA . LEU B 1 151 ? 10.06 16.218 14.531 1 96.39 151 LEU B CA 1
ATOM 2456 C C . LEU B 1 151 ? 10.591 17.052 15.692 1 96.39 151 LEU B C 1
ATOM 2458 O O . LEU B 1 151 ? 10.508 16.636 16.85 1 96.39 151 LEU B O 1
ATOM 2462 N N . ALA B 1 152 ? 11.125 18.232 15.417 1 95.27 152 ALA B N 1
ATOM 2463 C CA . ALA B 1 152 ? 11.612 19.124 16.466 1 95.27 152 ALA B CA 1
ATOM 2464 C C . ALA B 1 152 ? 10.487 19.516 17.419 1 95.27 152 ALA B C 1
ATOM 2466 O O . ALA B 1 152 ? 10.686 19.576 18.634 1 95.27 152 ALA B O 1
ATOM 2467 N N . ALA B 1 153 ? 9.334 19.729 16.879 1 94 153 ALA B N 1
ATOM 2468 C CA . ALA B 1 153 ? 8.184 20.137 17.681 1 94 153 ALA B CA 1
ATOM 2469 C C . ALA B 1 153 ? 7.719 19.002 18.589 1 94 153 ALA B C 1
ATOM 2471 O O . ALA B 1 153 ? 7.284 19.241 19.719 1 94 153 ALA B O 1
ATOM 2472 N N . VAL B 1 154 ? 7.812 17.783 18.139 1 91.22 154 VAL B N 1
ATOM 2473 C CA . VAL B 1 154 ? 7.394 16.624 18.922 1 91.22 154 VAL B CA 1
ATOM 2474 C C . VAL B 1 154 ? 8.366 16.404 20.078 1 91.22 154 VAL B C 1
ATOM 2476 O O . VAL B 1 154 ? 7.949 16.112 21.201 1 91.22 154 VAL B O 1
ATOM 2479 N N . TYR B 1 155 ? 9.625 16.521 19.735 1 86.19 155 TYR B N 1
ATOM 2480 C CA . TYR B 1 155 ? 10.639 16.308 20.762 1 86.19 155 TYR B CA 1
ATOM 2481 C C . TYR B 1 155 ? 10.585 17.407 21.817 1 86.19 155 TYR B C 1
ATOM 2483 O O . TYR B 1 155 ? 10.859 17.16 22.994 1 86.19 155 TYR B O 1
ATOM 2491 N N . SER B 1 156 ? 10.226 18.528 21.386 1 83.91 156 SER B N 1
ATOM 2492 C CA . SER B 1 156 ? 10.076 19.623 22.338 1 83.91 156 SER B CA 1
ATOM 2493 C C . SER B 1 156 ? 8.883 19.394 23.26 1 83.91 156 SER B C 1
ATOM 2495 O O . SER B 1 156 ? 8.871 19.867 24.398 1 83.91 156 SER B O 1
ATOM 2497 N N . ASP B 1 157 ? 7.89 18.719 22.75 1 75.05 157 ASP B N 1
ATOM 2498 C CA . ASP B 1 157 ? 6.704 18.422 23.548 1 75.05 157 ASP B CA 1
ATOM 2499 C C . ASP B 1 157 ? 7.003 17.356 24.599 1 75.05 157 ASP B C 1
ATOM 2501 O O . ASP B 1 157 ? 6.32 17.277 25.623 1 75.05 157 ASP B O 1
ATOM 2505 N N . ARG B 1 158 ? 8.03 16.541 24.401 1 70.2 158 ARG B N 1
ATOM 2506 C CA . ARG B 1 158 ? 8.367 15.453 25.313 1 70.2 158 ARG B CA 1
ATOM 2507 C C . ARG B 1 158 ? 9.318 15.93 26.406 1 70.2 158 ARG B C 1
ATOM 2509 O O . ARG B 1 158 ? 9.522 15.237 27.405 1 70.2 158 ARG B O 1
ATOM 2516 N N . ARG B 1 159 ? 9.942 17.066 26.248 1 62.67 159 ARG B N 1
ATOM 2517 C CA . ARG B 1 159 ? 10.746 17.66 27.311 1 62.67 159 ARG B CA 1
ATOM 2518 C C . ARG B 1 159 ? 9.883 18.499 28.247 1 62.67 159 ARG B C 1
ATOM 2520 O O . ARG B 1 159 ? 8.851 19.033 27.836 1 62.67 159 ARG B O 1
#

pLDDT: mean 80.94, std 23.64, range [18.97, 98.55]

Solvent-accessible surface area (backbone atoms only — not comparable to full-atom values): 18432 Å² total; per-residue (Å²): 130,88,78,82,82,77,80,75,75,78,77,75,78,74,72,74,80,72,68,86,66,81,71,77,78,78,66,53,73,70,50,47,46,44,51,47,53,49,50,41,55,56,50,39,61,15,25,74,70,38,56,51,55,66,89,59,72,74,62,64,66,69,54,84,81,44,58,57,63,57,48,42,48,52,50,54,40,55,45,23,49,54,54,76,33,72,66,51,31,50,52,49,52,50,48,46,62,74,47,50,84,48,42,67,29,45,57,73,73,44,90,51,58,62,59,51,45,50,55,51,50,52,30,53,60,62,20,40,26,68,63,36,36,54,50,45,46,53,56,39,48,54,49,56,74,36,45,68,60,38,52,51,45,48,56,56,67,73,98,130,89,73,80,75,77,77,73,77,75,78,73,79,75,73,77,69,77,68,81,67,81,71,77,77,78,66,54,72,71,51,45,46,44,52,46,52,49,52,40,55,54,50,40,61,15,25,74,70,37,56,52,54,67,89,60,72,74,63,65,66,70,53,84,81,43,58,58,63,58,48,42,48,53,50,53,42,53,45,22,50,56,53,75,32,71,67,51,29,49,52,49,53,52,50,46,62,72,47,50,83,47,40,65,29,45,57,73,74,44,90,51,58,64,60,51,44,50,54,51,51,53,30,54,60,62,19,41,26,67,64,37,35,53,51,46,47,53,56,38,50,54,50,56,75,36,44,69,59,37,53,51,44,47,56,56,66,74,100

Nearest PDB structures (foldseek):
  5iji-assembly1_A  TM=1.993E-01  e=4.807E+00  Escherichia coli
  6yue-assembly1_A-2  TM=1.974E-01  e=5.052E+00  Escherichia coli K-12
  8grz-assembly1_A  TM=2.463E-01  e=9.190E+00  Homo sapiens
  5iji-assembly1_A  TM=1.994E-01  e=4.678E+00  Escherichia coli
  6yue-assembly1_A-2  TM=1.975E-01  e=4.919E+00  Escherichia coli K-12

Radius of gyration: 26.75 Å; Cα contacts (8 Å, |Δi|>4): 248; chains: 2; bounding box: 62×85×92 Å